Protein 8XIF (pdb70)

Solvent-accessible surface area: 11400 Å² total; per-residue (Å²): 142,118,96,43,146,34,29,72,47,0,3,0,9,39,50,109,74,18,68,65,68,19,23,154,104,62,46,100,184,25,2,64,30,10,88,18,89,84,0,77,150,48,29,136,98,52,85,135,14,15,1,7,1,1,13,123,81,40,172,80,32,24,16,0,11,0,0,0,17,0,70,13,128,43,94,44,103,98,130,78,20,101,91,9,5,115,66,0,7,77,42,0,0,68,18,0,0,165,18,0,119,73,82,10,68,9,85,68,116,53,0,30,139,9,0,85,79,40,42,0,31,4,73,10,67,42,211,116,84,16,10,1,18,0,2,0,9,27,0,1,0,24,1,78,0,1,33,49,0,82,171,53,0,45,86,24,10,165,94,11,166,7,33,0,0,120,15,12,43,12,63,18,2,115,145,83,6,38,9,30,3,10,24,1,33,80,41,127,143,46,128,43,42,8,55,63,49,117,114,19,113,80,5,47,25,9,1,0,3,37,3,97,54,96,162,106,19,35,56,6,31,82,118

Secondary structure (DSSP, 8-state):
-TT---B--EEEESSSS--HHHHHHT-TTTEEEE-HHHHHHHHHH-TT---EEE-S-TTT--EEEEEEEEEE-S---HHHHHHHHHHHHHHHHHHHHHHHHHHS---HHHHHHHHHH-EEE-EES-TTSEEEEEEEEEEEEEHHHHHHHHHHHHHHHHH---TTGGGB-GGG-STT--EEPTT--SBTTB---EE--TT--SGGGG-TT-B---TT-EE----

Sequence (223 aa):
DAAIRGNDVIFVLKTIGVPSACRQNEDPRFVEAFKCDELERYIENNPECTLFESLRDEEAYSIVRIFMDVDLDACCLDEIDYLTAIQDFIIEVSNCVARFAFTECGAIHENVIKSMRSNFSLTKSTNRDKTSFHIIFLLDTYTTMDTLIAMKRTLLELSRSSENPLTRSIDTAVYRRKTTLRVVGTRKNPNCDTIHVMQPPHDNIEDYLFTYVDMNNNSYYFSLQ

B-factor: mean 23.46, std 8.24, range [13.62, 74.84]

Foldseek 3Di:
DVVDDFDQKWKKFFAPDDDPVCLVVVPVVTIDIDGQVVVVVVCVVCVQTWIWTWDSCQVVPFKWFDKWKFWFQAADDPVLVVVLVVVLLVLVLQLVLVCCVPFWVFDSVLSNCQQNPAKWWWAKPPNGGGTIMITSQQEMEGLVQLVVCLVSQCVQLVPDPRSRSVRTDSVQSDHRGIDIQASHDRHSVDDMGIHTDPPDDGSLSVHTRGTDHDPSHDYTYGD

Nearest PDB structures (foldseek):
  8xif-assembly1_A  TM=1.005E+00  e=2.579E-48  Orthopoxvirus vaccinia
  8xj6-assembly1_D  TM=9.836E-01  e=4.609E-42  Monkeypox virus
  8hwa-assembly1_K  TM=9.805E-01  e=4.241E-41  Monkeypox virus
  8hwb-assembly1_E  TM=9.756E-01  e=3.995E-41  Monkeypox virus
  8xj6-assembly1_F  TM=9.823E-01  e=1.408E-40  Monkeypox virus

Organism: Vaccinia virus (strain Western Reserve) (NCBI:txid10254)

GO terms:
  GO:0039693 viral DNA genome replication (P, IDA)
  GO:0003899 DNA-directed RNA polymerase activity (F, IDA)
  GO:0017111 ribonucleoside triphosphate phosphatase activity (F, IDA)
  GO:0006269 DNA replication, synthesis of primer (P, IDA)
  GO:0030430 host cell cytoplasm (C, EXP)

Structure (mmCIF, N/CA/C/O backbone):
data_8XIF
#
_entry.id   8XIF
#
_cell.length_a   52.470
_cell.length_b   56.620
_cell.length_c   74.160
_cell.angle_alpha   90.00
_cell.angle_beta   90.00
_cell.angle_gamma   90.00
#
_symmetry.space_group_name_H-M   'P 21 21 21'
#
loop_
_entity.id
_entity.type
_entity.pdbx_description
1 polymer 'Uncoating factor OPG117'
2 non-polymer PYROPHOSPHATE
3 non-polymer 'MAGNESIUM ION'
4 water water
#
loop_
_atom_site.group_PDB
_atom_site.id
_atom_site.type_symbol
_atom_site.label_atom_id
_atom_site.label_alt_id
_atom_site.label_comp_id
_atom_site.label_asym_id
_atom_site.label_entity_id
_atom_site.label_seq_id
_atom_site.pdbx_PDB_ins_code
_atom_site.Cartn_x
_atom_site.Cartn_y
_atom_site.Cartn_z
_atom_site.occupancy
_atom_site.B_iso_or_equiv
_atom_site.auth_seq_id
_atom_site.auth_comp_id
_atom_site.auth_asym_id
_atom_site.auth_atom_id
_atom_site.pdbx_PDB_model_num
ATOM 1 N N . ASP A 1 2 ? 33.586 11.818 5.788 1.00 39.30 2 ASP A N 1
ATOM 2 C CA . ASP A 1 2 ? 33.726 12.961 4.882 1.00 30.31 2 ASP A CA 1
ATOM 3 C C . ASP A 1 2 ? 33.978 14.280 5.606 1.00 28.73 2 ASP A C 1
ATOM 4 O O . ASP A 1 2 ? 33.294 14.589 6.585 1.00 27.57 2 ASP A O 1
ATOM 9 N N . ALA A 1 3 ? 34.953 15.055 5.113 1.00 27.82 3 ALA A N 1
ATOM 10 C CA . ALA A 1 3 ? 35.306 16.332 5.725 1.00 29.01 3 ALA A CA 1
ATOM 11 C C . ALA A 1 3 ? 34.120 17.280 5.823 1.00 28.47 3 ALA A C 1
ATOM 12 O O . ALA A 1 3 ? 34.088 18.138 6.710 1.00 31.36 3 ALA A O 1
ATOM 14 N N . ALA A 1 4 ? 33.142 17.162 4.928 1.00 27.64 4 ALA A N 1
ATOM 15 C CA . ALA A 1 4 ? 32.057 18.130 4.946 1.00 27.04 4 ALA A CA 1
ATOM 16 C C . ALA A 1 4 ? 30.967 17.761 5.930 1.00 29.99 4 ALA A C 1
ATOM 17 O O . ALA A 1 4 ? 29.964 18.477 6.013 1.00 28.80 4 ALA A O 1
ATOM 19 N N . ILE A 1 5 ? 31.139 16.675 6.676 1.00 27.03 5 ILE A N 1
ATOM 20 C CA . ILE A 1 5 ? 30.118 16.171 7.582 1.00 28.96 5 ILE A CA 1
ATOM 21 C C . ILE A 1 5 ? 30.721 16.170 8.981 1.00 31.34 5 ILE A C 1
ATOM 22 O O . ILE A 1 5 ? 31.698 15.456 9.239 1.00 35.19 5 ILE A O 1
ATOM 27 N N . ARG A 1 6 ? 30.175 16.990 9.872 1.00 27.32 6 ARG A N 1
ATOM 28 C CA . ARG A 1 6 ? 30.535 16.913 11.280 1.00 23.98 6 ARG A CA 1
ATOM 29 C C . ARG A 1 6 ? 29.441 16.178 12.047 1.00 20.29 6 ARG A C 1
ATOM 30 O O . ARG A 1 6 ? 28.320 15.998 11.571 1.00 19.77 6 ARG A O 1
ATOM 38 N N . GLY A 1 7 ? 29.794 15.746 13.257 1.00 21.73 7 GLY A N 1
ATOM 39 C CA . GLY A 1 7 ? 28.886 15.015 14.110 1.00 20.52 7 GLY A CA 1
ATOM 40 C C . GLY A 1 7 ? 28.181 15.920 15.109 1.00 20.70 7 GLY A C 1
ATOM 41 O O . GLY A 1 7 ? 28.310 17.145 15.088 1.00 22.31 7 GLY A O 1
ATOM 42 N N . ASN A 1 8 ? 27.419 15.287 15.995 1.00 18.28 8 ASN A N 1
ATOM 43 C CA . ASN A 1 8 ? 26.751 16.006 17.078 1.00 17.70 8 ASN A CA 1
ATOM 44 C C . ASN A 1 8 ? 26.622 15.093 18.282 1.00 18.09 8 ASN A C 1
ATOM 45 O O . ASN A 1 8 ? 26.026 14.021 18.187 1.00 19.05 8 ASN A O 1
ATOM 50 N N . ASP A 1 9 ? 27.135 15.532 19.437 1.00 18.70 9 ASP A N 1
ATOM 51 C CA . ASP A 1 9 ? 26.959 14.747 20.654 1.00 20.67 9 ASP A CA 1
ATOM 52 C C . ASP A 1 9 ? 26.210 15.511 21.734 1.00 20.44 9 ASP A C 1
ATOM 53 O O . ASP A 1 9 ? 26.235 15.091 22.899 1.00 20.94 9 ASP A O 1
ATOM 58 N N . VAL A 1 10 ? 25.571 16.621 21.391 1.00 17.63 10 VAL A N 1
ATOM 59 C CA . VAL A 1 10 ? 24.818 17.421 22.350 1.00 19.14 10 VAL A CA 1
ATOM 60 C C . VAL A 1 10 ? 23.345 17.258 22.012 1.00 17.55 10 VAL A C 1
ATOM 61 O O . VAL A 1 10 ? 22.917 17.564 20.891 1.00 18.59 10 VAL A O 1
ATOM 65 N N . ILE A 1 11 ? 22.568 16.787 22.978 1.00 17.52 11 ILE A N 1
ATOM 66 C CA . ILE A 1 11 ? 21.160 16.440 22.774 1.00 16.42 11 ILE A CA 1
ATOM 67 C C . ILE A 1 11 ? 20.318 17.565 23.349 1.00 15.93 11 ILE A C 1
ATOM 68 O O . ILE A 1 11 ? 20.434 17.894 24.539 1.00 17.01 11 ILE A O 1
ATOM 73 N N . PHE A 1 12 ? 19.501 18.172 22.507 1.00 16.34 12 PHE A N 1
ATOM 74 C CA . PHE A 1 12 ? 18.630 19.265 22.899 1.00 17.03 12 PHE A CA 1
ATOM 75 C C . PHE A 1 12 ? 17.258 18.656 23.168 1.00 16.98 12 PHE A C 1
ATOM 76 O O . PHE A 1 12 ? 16.696 17.967 22.304 1.00 16.16 12 PHE A O 1
ATOM 84 N N . VAL A 1 13 ? 16.725 18.887 24.360 1.00 16.05 13 VAL A N 1
ATOM 85 C CA . VAL A 1 13 ? 15.418 18.349 24.741 1.00 15.97 13 VAL A CA 1
ATOM 86 C C . VAL A 1 13 ? 14.499 19.455 25.223 1.00 15.94 13 VAL A C 1
ATOM 87 O O . VAL A 1 13 ? 14.927 20.409 25.894 1.00 16.82 13 VAL A O 1
ATOM 91 N N . LEU A 1 14 ? 13.227 19.293 24.895 1.00 15.92 14 LEU A N 1
ATOM 92 C CA . LEU A 1 14 ? 12.158 20.111 25.426 1.00 16.55 14 LEU A CA 1
ATOM 93 C C . LEU A 1 14 ? 11.529 19.379 26.608 1.00 15.85 14 LEU A C 1
ATOM 94 O O . LEU A 1 14 ? 11.463 18.146 26.623 1.00 16.24 14 LEU A O 1
ATOM 99 N N . LYS A 1 15 ? 11.071 20.144 27.611 1.00 16.18 15 LYS A N 1
ATOM 100 C CA . LYS A 1 15 ? 10.633 19.565 28.882 1.00 16.38 15 LYS A CA 1
ATOM 101 C C . LYS A 1 15 ? 9.118 19.462 29.017 1.00 16.65 15 LYS A C 1
ATOM 102 O O . LYS A 1 15 ? 8.625 19.045 30.074 1.00 18.56 15 LYS A O 1
ATOM 108 N N . THR A 1 16 ? 8.373 19.820 27.982 1.00 17.64 16 THR A N 1
ATOM 109 C CA . THR A 1 16 ? 6.924 19.702 27.992 1.00 18.62 16 THR A CA 1
ATOM 110 C C . THR A 1 16 ? 6.472 19.759 26.543 1.00 18.51 16 THR A C 1
ATOM 111 O O . THR A 1 16 ? 7.256 20.047 25.647 1.00 17.76 16 THR A O 1
ATOM 115 N N . ILE A 1 17 ? 5.181 19.490 26.330 1.00 20.93 17 ILE A N 1
ATOM 116 C CA . ILE A 1 17 ? 4.591 19.645 25.005 1.00 21.95 17 ILE A CA 1
ATOM 117 C C . ILE A 1 17 ? 4.290 21.120 24.774 1.00 21.96 17 ILE A C 1
ATOM 118 O O . ILE A 1 17 ? 4.018 21.880 25.706 1.00 25.73 17 ILE A O 1
ATOM 123 N N . GLY A 1 18 ? 4.381 21.540 23.520 1.00 22.64 18 GLY A N 1
ATOM 124 C CA . GLY A 1 18 ? 3.964 22.885 23.181 1.00 23.05 18 GLY A CA 1
ATOM 125 C C . GLY A 1 18 ? 4.902 23.959 23.695 1.00 20.97 18 GLY A C 1
ATOM 126 O O . GLY A 1 18 ? 4.459 24.945 24.275 1.00 23.47 18 GLY A O 1
ATOM 127 N N . VAL A 1 19 ? 6.202 23.785 23.471 1.00 21.87 19 VAL A N 1
ATOM 128 C CA . VAL A 1 19 ? 7.175 24.795 23.884 1.00 21.73 19 VAL A CA 1
ATOM 129 C C . VAL A 1 19 ? 7.132 25.938 22.876 1.00 20.84 19 VAL A C 1
ATOM 130 O O . VAL A 1 19 ? 7.357 25.702 21.680 1.00 23.03 19 VAL A O 1
ATOM 134 N N . PRO A 1 20 ? 6.899 27.170 23.316 1.00 22.75 20 PRO A N 1
ATOM 135 C CA . PRO A 1 20 ? 6.868 28.294 22.372 1.00 25.45 20 PRO A CA 1
ATOM 136 C C . PRO A 1 20 ? 8.200 28.452 21.655 1.00 27.39 20 PRO A C 1
ATOM 137 O O . PRO A 1 20 ? 9.272 28.259 22.235 1.00 26.12 20 PRO A O 1
ATOM 141 N N . SER A 1 21 ? 8.113 28.832 20.379 1.00 24.45 21 SER A N 1
ATOM 142 C CA . SER A 1 21 ? 9.300 29.008 19.548 1.00 26.33 21 SER A CA 1
ATOM 143 C C . SER A 1 21 ? 10.309 29.961 20.180 1.00 27.51 21 SER A C 1
ATOM 144 O O . SER A 1 21 ? 11.522 29.721 20.102 1.00 26.78 21 SER A O 1
ATOM 147 N N . ALA A 1 22 ? 9.838 31.061 20.773 1.00 27.43 22 ALA A N 1
ATOM 148 C CA . ALA A 1 22 ? 10.756 32.013 21.401 1.00 25.20 22 ALA A CA 1
ATOM 149 C C . ALA A 1 22 ? 11.529 31.375 22.551 1.00 31.96 22 ALA A C 1
ATOM 150 O O . ALA A 1 22 ? 12.686 31.739 22.796 1.00 28.18 22 ALA A O 1
ATOM 152 N N . CYS A 1 23 ? 10.915 30.424 23.259 1.00 27.63 23 CYS A N 1
ATOM 153 C CA . CYS A 1 23 ? 11.588 29.769 24.379 1.00 26.33 23 CYS A CA 1
ATOM 154 C C . CYS A 1 23 ? 12.635 28.781 23.902 1.00 29.35 23 CYS A C 1
ATOM 155 O O . CYS A 1 23 ? 13.663 28.599 24.572 1.00 24.43 23 CYS A O 1
ATOM 158 N N . ARG A 1 24 ? 12.396 28.121 22.768 1.00 25.35 24 ARG A N 1
ATOM 159 C CA . ARG A 1 24 ? 13.449 27.333 22.147 1.00 23.85 24 ARG A CA 1
ATOM 160 C C . ARG A 1 24 ? 14.619 28.216 21.773 1.00 26.87 24 ARG A C 1
ATOM 161 O O . ARG A 1 24 ? 15.780 27.844 21.979 1.00 30.71 24 ARG A O 1
ATOM 169 N N . GLN A 1 25 ? 14.334 29.385 21.200 1.00 23.85 25 GLN A N 1
ATOM 170 C CA . GLN A 1 25 ? 15.398 30.234 20.681 1.00 31.60 25 GLN A CA 1
ATOM 171 C C . GLN A 1 25 ? 16.205 30.842 21.813 1.00 28.32 25 GLN A C 1
ATOM 172 O O . GLN A 1 25 ? 17.437 30.921 21.728 1.00 33.04 25 GLN A O 1
ATOM 178 N N . ASN A 1 26 ? 15.542 31.275 22.880 1.00 26.93 26 ASN A N 1
ATOM 179 C CA . ASN A 1 26 ? 16.271 31.871 23.990 1.00 26.88 26 ASN A CA 1
ATOM 180 C C . ASN A 1 26 ? 16.734 30.847 25.014 1.00 24.22 26 ASN A C 1
ATOM 181 O O . ASN A 1 26 ? 17.367 31.232 26.000 1.00 25.53 26 ASN A O 1
ATOM 186 N N . GLU A 1 27 ? 16.403 29.575 24.808 1.00 22.16 27 GLU A N 1
ATOM 187 C CA . GLU A 1 27 ? 16.820 28.461 25.660 1.00 22.72 27 GLU A CA 1
ATOM 188 C C . GLU A 1 27 ? 16.428 28.658 27.120 1.00 24.61 27 GLU A C 1
ATOM 189 O O . GLU A 1 27 ? 17.218 28.449 28.047 1.00 22.77 27 GLU A O 1
ATOM 195 N N . ASP A 1 28 ? 15.171 29.045 27.321 1.00 22.04 28 ASP A N 1
ATOM 196 C CA . ASP A 1 28 ? 14.609 29.163 28.652 1.00 24.03 28 ASP A CA 1
ATOM 197 C C . ASP A 1 28 ? 14.716 27.821 29.374 1.00 22.19 28 ASP A C 1
ATOM 198 O O . ASP A 1 28 ? 14.124 26.841 28.921 1.00 20.18 28 ASP A O 1
ATOM 203 N N . PRO A 1 29 ? 15.429 27.737 30.498 1.00 22.16 29 PRO A N 1
ATOM 204 C CA . PRO A 1 29 ? 15.655 26.427 31.123 1.00 21.61 29 PRO A CA 1
ATOM 205 C C . PRO A 1 29 ? 14.403 25.791 31.709 1.00 20.68 29 PRO A C 1
ATOM 206 O O . PRO A 1 29 ? 14.420 24.580 31.959 1.00 22.61 29 PRO A O 1
ATOM 210 N N . ARG A 1 30 ? 13.316 26.547 31.899 1.00 21.06 30 ARG A N 1
ATOM 211 C CA . ARG A 1 30 ? 12.067 25.916 32.302 1.00 23.32 30 ARG A CA 1
ATOM 212 C C . ARG A 1 30 ? 11.517 25.022 31.202 1.00 21.29 30 ARG A C 1
ATOM 213 O O . ARG A 1 30 ? 10.783 24.069 31.486 1.00 23.15 30 ARG A O 1
ATOM 221 N N . PHE A 1 31 ? 11.899 25.278 29.956 1.00 19.64 31 PHE A N 1
ATOM 222 C CA . PHE A 1 31 ? 11.320 24.588 28.818 1.00 19.99 31 PHE A CA 1
ATOM 223 C C . PHE A 1 31 ? 12.292 23.702 28.059 1.00 18.01 31 PHE A C 1
ATOM 224 O O . PHE A 1 31 ? 11.865 22.729 27.438 1.00 18.49 31 PHE A O 1
ATOM 232 N N . VAL A 1 32 ? 13.591 24.034 28.035 1.00 18.11 32 VAL A N 1
ATOM 233 C CA . VAL A 1 32 ? 14.555 23.339 27.183 1.00 17.44 32 VAL A CA 1
ATOM 234 C C . VAL A 1 32 ? 15.885 23.202 27.920 1.00 17.60 32 VAL A C 1
ATOM 235 O O . VAL A 1 32 ? 16.203 23.966 28.830 1.00 20.75 32 VAL A O 1
ATOM 239 N N . GLU A 1 33 ? 16.680 22.220 27.491 1.00 17.52 33 GLU A N 1
ATOM 240 C CA . GLU A 1 33 ? 18.050 22.095 27.989 1.00 17.86 33 GLU A CA 1
ATOM 241 C C . GLU A 1 33 ? 18.844 21.238 27.020 1.00 17.26 33 GLU A C 1
ATOM 242 O O . GLU A 1 33 ? 18.295 20.334 26.396 1.00 17.20 33 GLU A O 1
ATOM 248 N N . ALA A 1 34 ? 20.140 21.527 26.907 1.00 18.24 34 ALA A N 1
ATOM 249 C CA . ALA A 1 34 ? 21.054 20.741 26.092 1.00 17.60 34 ALA A CA 1
ATOM 250 C C . ALA A 1 34 ? 21.957 19.898 26.987 1.00 18.76 34 ALA A C 1
ATOM 251 O O . ALA A 1 34 ? 22.525 20.404 27.969 1.00 20.14 34 ALA A O 1
ATOM 253 N N . PHE A 1 35 ? 22.100 18.613 26.650 1.00 18.62 35 PHE A N 1
ATOM 254 C CA . PHE A 1 35 ? 22.838 17.660 27.468 1.00 17.85 35 PHE A CA 1
ATOM 255 C C . PHE A 1 35 ? 23.780 16.812 26.623 1.00 19.92 35 PHE A C 1
ATOM 256 O O . PHE A 1 35 ? 23.429 16.408 25.511 1.00 20.20 35 PHE A O 1
ATOM 264 N N . LYS A 1 36 ? 24.936 16.467 27.179 1.00 20.76 36 LYS A N 1
ATOM 265 C CA . LYS A 1 36 ? 25.607 15.263 26.707 1.00 20.75 36 LYS A CA 1
ATOM 266 C C . LYS A 1 36 ? 24.845 14.044 27.211 1.00 20.93 36 LYS A C 1
ATOM 267 O O . LYS A 1 36 ? 24.075 14.122 28.169 1.00 20.65 36 LYS A O 1
ATOM 273 N N . CYS A 1 37 ? 25.078 12.896 26.578 1.00 20.97 37 CYS A N 1
ATOM 274 C CA . CYS A 1 37 ? 24.247 11.728 26.870 1.00 21.98 37 CYS A CA 1
ATOM 275 C C . CYS A 1 37 ? 24.325 11.308 28.336 1.00 23.42 37 CYS A C 1
ATOM 276 O O . CYS A 1 37 ? 23.306 10.935 28.924 1.00 22.70 37 CYS A O 1
ATOM 279 N N . ASP A 1 38 ? 25.514 11.352 28.951 1.00 22.74 38 ASP A N 1
ATOM 280 C CA . ASP A 1 38 ? 25.594 10.969 30.358 1.00 23.94 38 ASP A CA 1
ATOM 281 C C . ASP A 1 38 ? 24.819 11.944 31.244 1.00 23.73 38 ASP A C 1
ATOM 282 O O . ASP A 1 38 ? 24.200 11.533 32.238 1.00 22.48 38 ASP A O 1
ATOM 287 N N . GLU A 1 39 ? 24.796 13.225 30.866 1.00 22.40 39 GLU A N 1
ATOM 288 C CA . GLU A 1 39 ? 24.052 14.219 31.628 1.00 22.38 39 GLU A CA 1
ATOM 289 C C . GLU A 1 39 ? 22.552 14.030 31.442 1.00 19.47 39 GLU A C 1
ATOM 290 O O . GLU A 1 39 ? 21.775 14.275 32.370 1.00 20.73 39 GLU A O 1
ATOM 296 N N . LEU A 1 40 ? 22.127 13.611 30.239 1.00 18.65 40 LEU A N 1
ATOM 297 C CA . LEU A 1 40 ? 20.713 13.343 29.985 1.00 18.80 40 LEU A CA 1
ATOM 298 C C . LEU A 1 40 ? 20.239 12.161 30.821 1.00 18.74 40 LEU A C 1
ATOM 299 O O . LEU A 1 40 ? 19.182 12.221 31.454 1.00 18.98 40 LEU A O 1
ATOM 304 N N . GLU A 1 41 ? 21.039 11.083 30.858 1.00 19.50 41 GLU A N 1
ATOM 305 C CA . GLU A 1 41 ? 20.706 9.927 31.686 1.00 21.49 41 GLU A CA 1
ATOM 306 C C . GLU A 1 41 ? 20.554 10.333 33.148 1.00 19.59 41 GLU A C 1
ATOM 307 O O . GLU A 1 41 ? 19.624 9.902 33.842 1.00 20.43 41 GLU A O 1
ATOM 313 N N . ARG A 1 42 ? 21.481 11.146 33.650 1.00 20.22 42 ARG A N 1
ATOM 314 C CA . ARG A 1 42 ? 21.410 11.577 35.038 1.00 21.66 42 ARG A CA 1
ATOM 315 C C . ARG A 1 42 ? 20.181 12.447 35.296 1.00 19.53 42 ARG A C 1
ATOM 316 O O . ARG A 1 42 ? 19.538 12.337 36.352 1.00 21.90 42 ARG A O 1
ATOM 324 N N . TYR A 1 43 ? 19.839 13.311 34.341 1.00 19.30 43 TYR A N 1
ATOM 325 C CA . TYR A 1 43 ? 18.666 14.153 34.513 1.00 20.10 43 TYR A CA 1
ATOM 326 C C . TYR A 1 43 ? 17.416 13.297 34.618 1.00 19.97 43 TYR A C 1
ATOM 327 O O . TYR A 1 43 ? 16.567 13.519 35.493 1.00 19.38 43 TYR A O 1
ATOM 336 N N . ILE A 1 44 ? 17.302 12.292 33.746 1.00 19.66 44 ILE A N 1
ATOM 337 C CA . ILE A 1 44 ? 16.151 11.394 33.801 1.00 19.38 44 ILE A CA 1
ATOM 338 C C . ILE A 1 44 ? 16.079 10.682 35.150 1.00 21.16 44 ILE A C 1
ATOM 339 O O . ILE A 1 44 ? 15.008 10.599 35.767 1.00 21.63 44 ILE A O 1
ATOM 344 N N . GLU A 1 45 ? 17.215 10.173 35.636 1.00 20.14 45 GLU A N 1
ATOM 345 C CA . GLU A 1 45 ? 17.233 9.479 36.921 1.00 21.07 45 GLU A CA 1
ATOM 346 C C . GLU A 1 45 ? 16.823 10.407 38.058 1.00 23.51 45 GLU A C 1
ATOM 347 O O . GLU A 1 45 ? 16.120 9.986 38.988 1.00 23.39 45 GLU A O 1
ATOM 353 N N . ASN A 1 46 ? 17.217 11.682 37.989 1.00 21.90 46 ASN A N 1
ATOM 354 C CA . ASN A 1 46 ? 16.963 12.630 39.069 1.00 22.78 46 ASN A CA 1
ATOM 355 C C . ASN A 1 46 ? 15.597 13.305 38.985 1.00 21.09 46 ASN A C 1
ATOM 356 O O . ASN A 1 46 ? 15.198 13.994 39.927 1.00 23.85 46 ASN A O 1
ATOM 361 N N . ASN A 1 47 ? 14.884 13.140 37.867 1.00 20.82 47 ASN A N 1
ATOM 362 C CA . ASN A 1 47 ? 13.592 13.784 37.624 1.00 22.64 47 ASN A CA 1
ATOM 363 C C . ASN A 1 47 ? 12.619 12.729 37.115 1.00 22.14 47 ASN A C 1
ATOM 364 O O . ASN A 1 47 ? 12.271 12.701 35.925 1.00 20.73 47 ASN A O 1
ATOM 369 N N . PRO A 1 48 ? 12.158 11.835 37.993 1.00 22.09 48 PRO A N 1
ATOM 370 C CA . PRO A 1 48 ? 11.372 10.680 37.517 1.00 25.98 48 PRO A CA 1
ATOM 371 C C . PRO A 1 48 ? 9.994 11.034 36.967 1.00 27.02 48 PRO A C 1
ATOM 372 O O . PRO A 1 48 ? 9.317 10.145 36.436 1.00 30.57 48 PRO A O 1
ATOM 376 N N . GLU A 1 49 ? 9.543 12.272 37.103 1.00 22.57 49 GLU A N 1
ATOM 377 C CA . GLU A 1 49 ? 8.297 12.718 36.504 1.00 24.00 49 GLU A CA 1
ATOM 378 C C . GLU A 1 49 ? 8.516 13.373 35.142 1.00 20.98 49 GLU A C 1
ATOM 379 O O . GLU A 1 49 ? 7.548 13.812 34.511 1.00 20.69 49 GLU A O 1
ATOM 385 N N . CYS A 1 50 ? 9.756 13.449 34.679 1.00 18.35 50 CYS A N 1
ATOM 386 C CA . CYS A 1 50 ? 10.064 14.213 33.484 1.00 18.62 50 CYS A CA 1
ATOM 387 C C . CYS A 1 50 ? 9.368 13.715 32.224 1.00 18.92 50 CYS A C 1
ATOM 388 O O . CYS A 1 50 ? 9.035 12.534 32.066 1.00 17.97 50 CYS A O 1
ATOM 391 N N . THR A 1 51 ? 9.097 14.675 31.347 1.00 17.51 51 THR A N 1
ATOM 392 C CA . THR A 1 51 ? 8.511 14.436 30.026 1.00 17.34 51 THR A CA 1
ATOM 393 C C . THR A 1 51 ? 9.436 15.134 29.034 1.00 15.37 51 THR A C 1
ATOM 394 O O . THR A 1 51 ? 9.397 16.360 28.930 1.00 16.83 51 THR A O 1
ATOM 398 N N . LEU A 1 52 ? 10.313 14.387 28.359 1.00 15.11 52 LEU A N 1
ATOM 399 C CA . LEU A 1 52 ? 11.380 14.975 27.546 1.00 14.78 52 LEU A CA 1
ATOM 400 C C . LEU A 1 52 ? 11.183 14.658 26.075 1.00 15.36 52 LEU A C 1
ATOM 401 O O . LEU A 1 52 ? 10.832 13.536 25.719 1.00 15.48 52 LEU A O 1
ATOM 406 N N . PHE A 1 53 ? 11.494 15.629 25.219 1.00 15.96 53 PHE A N 1
ATOM 407 C CA . PHE A 1 53 ? 11.270 15.491 23.778 1.00 15.67 53 PHE A CA 1
ATOM 408 C C . PHE A 1 53 ? 12.510 15.975 23.041 1.00 14.54 53 PHE A C 1
ATOM 409 O O . PHE A 1 53 ? 12.835 17.162 23.089 1.00 16.02 53 PHE A O 1
ATOM 417 N N . GLU A 1 54 ? 13.206 15.059 22.366 1.00 13.82 54 GLU A N 1
ATOM 418 C CA . GLU A 1 54 ? 14.410 15.402 21.619 1.00 15.18 54 GLU A CA 1
ATOM 419 C C . GLU A 1 54 ? 14.041 16.181 20.367 1.00 15.20 54 GLU A C 1
ATOM 420 O O . GLU A 1 54 ? 13.055 15.871 19.698 1.00 15.73 54 GLU A O 1
ATOM 426 N N . SER A 1 55 ? 14.842 17.195 20.055 1.00 14.62 55 SER A N 1
ATOM 427 C CA . SER A 1 55 ? 14.565 18.024 18.889 1.00 15.01 55 SER A CA 1
ATOM 428 C C . SER A 1 55 ? 15.886 18.606 18.404 1.00 15.63 55 SER A C 1
ATOM 429 O O . SER A 1 55 ? 16.832 18.747 19.178 1.00 15.55 55 SER A O 1
ATOM 432 N N . LEU A 1 56 ? 15.943 18.969 17.123 1.00 16.69 56 LEU A N 1
ATOM 433 C CA . LEU A 1 56 ? 17.149 19.625 16.617 1.00 16.18 56 LEU A CA 1
ATOM 434 C C . LEU A 1 56 ? 17.278 21.015 17.230 1.00 17.51 56 LEU A C 1
ATOM 435 O O . LEU A 1 56 ? 16.329 21.803 17.219 1.00 19.37 56 LEU A O 1
ATOM 440 N N . ARG A 1 57 ? 18.473 21.330 17.736 1.00 17.80 57 ARG A N 1
ATOM 441 C CA . ARG A 1 57 ? 18.676 22.609 18.413 1.00 19.55 57 ARG A CA 1
ATOM 442 C C . ARG A 1 57 ? 18.642 23.778 17.445 1.00 22.28 57 ARG A C 1
ATOM 443 O O . ARG A 1 57 ? 18.128 24.852 17.779 1.00 22.85 57 ARG A O 1
ATOM 451 N N . ASP A 1 58 ? 19.206 23.602 16.246 1.00 20.12 58 ASP A N 1
ATOM 452 C CA . ASP A 1 58 ? 19.245 24.695 15.274 1.00 23.05 58 ASP A CA 1
ATOM 453 C C . ASP A 1 58 ? 19.275 24.040 13.888 1.00 20.46 58 ASP A C 1
ATOM 454 O O . ASP A 1 58 ? 20.318 23.925 13.242 1.00 21.58 58 ASP A O 1
ATOM 459 N N . GLU A 1 59 ? 18.095 23.635 13.409 1.00 20.61 59 GLU A N 1
ATOM 460 C CA . GLU A 1 59 ? 18.065 22.876 12.165 1.00 20.75 59 GLU A CA 1
ATOM 461 C C . GLU A 1 59 ? 18.447 23.711 10.950 1.00 24.77 59 GLU A C 1
ATOM 462 O O . GLU A 1 59 ? 18.900 23.136 9.959 1.00 24.22 59 GLU A O 1
ATOM 468 N N . GLU A 1 60 ? 18.311 25.040 11.006 1.00 22.62 60 GLU A N 1
ATOM 469 C CA . GLU A 1 60 ? 18.797 25.853 9.892 1.00 24.97 60 GLU A CA 1
ATOM 470 C C . GLU A 1 60 ? 20.313 25.747 9.741 1.00 28.66 60 GLU A C 1
ATOM 471 O O . GLU A 1 6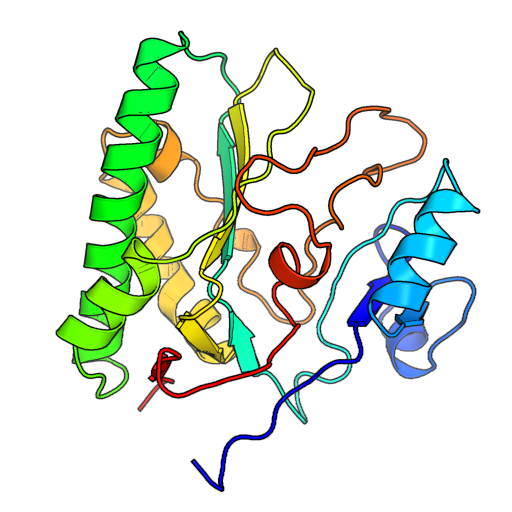0 ? 20.821 25.768 8.613 1.00 29.13 60 GLU A O 1
ATOM 477 N N . ALA A 1 61 ? 21.038 25.591 10.855 1.00 26.63 61 ALA A N 1
ATOM 478 C CA . ALA A 1 61 ? 22.497 25.502 10.880 1.00 26.48 61 ALA A CA 1
ATOM 479 C C . ALA A 1 61 ? 23.001 24.078 10.669 1.00 25.76 61 ALA A C 1
ATOM 480 O O . ALA A 1 61 ? 24.004 23.864 9.983 1.00 27.54 61 ALA A O 1
ATOM 482 N N . TYR A 1 62 ? 22.315 23.098 11.228 1.00 22.24 62 TYR A N 1
ATOM 483 C CA . TYR A 1 62 ? 22.751 21.712 11.177 1.00 20.94 62 TYR A CA 1
ATOM 484 C C . TYR A 1 62 ? 21.523 20.832 11.342 1.00 19.82 62 TYR A C 1
ATOM 485 O O . TYR A 1 62 ? 20.765 20.980 12.310 1.00 18.70 62 TYR A O 1
ATOM 494 N N . SER A 1 63 ? 21.312 19.922 10.395 1.00 19.80 63 SER A N 1
ATOM 495 C CA . SER A 1 63 ? 20.105 19.107 10.434 1.00 17.57 63 SER A CA 1
ATOM 496 C C . SER A 1 63 ? 20.375 17.655 10.072 1.00 16.89 63 SER A C 1
ATOM 497 O O . SER A 1 63 ? 19.458 16.962 9.596 1.00 16.91 63 SER A O 1
ATOM 500 N N . ILE A 1 64 ? 21.590 17.157 10.333 1.00 16.95 64 ILE A N 1
ATOM 501 C CA . ILE A 1 64 ? 21.863 15.738 10.134 1.00 16.28 64 ILE A CA 1
ATOM 502 C C . ILE A 1 64 ? 21.170 14.932 11.221 1.00 15.62 64 ILE A C 1
ATOM 503 O O . ILE A 1 64 ? 21.243 15.274 12.414 1.00 16.59 64 ILE A O 1
ATOM 508 N N . VAL A 1 65 ? 20.468 13.873 10.814 1.00 15.54 65 VAL A N 1
ATOM 509 C CA . VAL A 1 65 ? 19.698 13.030 11.712 1.00 15.53 65 VAL A CA 1
ATOM 510 C C . VAL A 1 65 ? 19.860 11.589 11.269 1.00 16.68 65 VAL A C 1
ATOM 511 O O . VAL A 1 65 ? 20.188 11.301 10.113 1.00 16.31 65 VAL A O 1
ATOM 515 N N . ARG A 1 66 ? 19.610 10.678 12.187 1.00 16.03 66 ARG A N 1
ATOM 516 C CA . ARG A 1 66 ? 19.388 9.285 11.840 1.00 17.08 66 ARG A CA 1
ATOM 517 C C . ARG A 1 66 ? 17.972 9.125 11.332 1.00 16.59 66 ARG A C 1
ATOM 518 O O . ARG A 1 66 ? 17.052 9.803 11.799 1.00 16.76 66 ARG A O 1
ATOM 526 N N . ILE A 1 67 ? 17.785 8.247 10.348 1.00 15.43 67 ILE A N 1
ATOM 527 C CA . ILE A 1 67 ? 16.426 7.872 9.963 1.00 15.57 67 ILE A CA 1
ATOM 528 C C . ILE A 1 67 ? 15.705 7.273 11.163 1.00 16.13 67 ILE A C 1
ATOM 529 O O . ILE A 1 67 ? 16.253 6.413 11.864 1.00 15.66 67 ILE A O 1
ATOM 534 N N . PHE A 1 68 ? 14.473 7.733 11.411 1.00 16.43 68 PHE A N 1
ATOM 535 C CA . PHE A 1 68 ? 13.699 7.242 12.539 1.00 16.21 68 PHE A CA 1
ATOM 536 C C . PHE A 1 68 ? 12.259 7.158 12.099 1.00 16.37 68 PHE A C 1
ATOM 537 O O . PHE A 1 68 ? 11.842 7.877 11.184 1.00 16.45 68 PHE A O 1
ATOM 545 N N . MET A 1 69 ? 11.491 6.279 12.766 1.00 16.07 69 MET A N 1
ATOM 546 C CA . MET A 1 69 ? 10.054 6.191 12.544 1.00 15.76 69 MET A CA 1
ATOM 547 C C . MET A 1 69 ? 9.354 6.069 13.893 1.00 14.96 69 MET A C 1
ATOM 548 O O . MET A 1 69 ? 9.874 5.459 14.841 1.00 16.01 69 MET A O 1
ATOM 553 N N . ASP A 1 70 ? 8.178 6.669 13.946 1.00 15.22 70 ASP A N 1
ATOM 554 C CA . ASP A 1 70 ? 7.261 6.605 15.080 1.00 15.26 70 ASP A CA 1
ATOM 555 C C . ASP A 1 70 ? 6.117 5.725 14.613 1.00 15.34 70 ASP A C 1
ATOM 556 O O . ASP A 1 70 ? 5.355 6.132 13.736 1.00 16.31 70 ASP A O 1
ATOM 561 N N . VAL A 1 71 ? 5.983 4.530 15.190 1.00 14.60 71 VAL A N 1
ATOM 562 C CA . VAL A 1 71 ? 4.986 3.547 14.740 1.00 14.86 71 VAL A CA 1
ATOM 563 C C . VAL A 1 71 ? 3.883 3.467 15.790 1.00 16.17 71 VAL A C 1
ATOM 564 O O . VAL A 1 71 ? 4.145 3.139 16.963 1.00 16.18 71 VAL A O 1
ATOM 568 N N . ASP A 1 72 ? 2.649 3.753 15.363 1.00 15.85 72 ASP A N 1
ATOM 569 C CA . ASP A 1 72 ? 1.499 3.981 16.239 1.00 16.68 72 ASP A CA 1
ATOM 570 C C . ASP A 1 72 ? 0.381 3.018 15.872 1.00 17.06 72 ASP A C 1
ATOM 571 O O . ASP A 1 72 ? -0.610 3.421 15.258 1.00 19.96 72 ASP A O 1
ATOM 576 N N . LEU A 1 73 ? 0.525 1.745 16.206 1.00 17.07 73 LEU A N 1
ATOM 577 C CA . LEU A 1 73 ? -0.551 0.789 15.927 1.00 18.27 73 LEU A CA 1
ATOM 578 C C . LEU A 1 73 ? -1.475 0.702 17.136 1.00 18.77 73 LEU A C 1
ATOM 579 O O . LEU A 1 73 ? -1.067 0.263 18.223 1.00 19.65 73 LEU A O 1
ATOM 584 N N . ASP A 1 74 ? -2.715 1.143 16.970 1.00 20.24 74 ASP A N 1
ATOM 585 C CA . ASP A 1 74 ? -3.678 1.149 18.064 1.00 21.34 74 ASP A CA 1
ATOM 586 C C . ASP A 1 74 ? -4.424 -0.184 18.138 1.00 21.89 74 ASP A C 1
ATOM 587 O O . ASP A 1 74 ? -5.640 -0.274 17.979 1.00 23.65 74 ASP A O 1
ATOM 592 N N . ALA A 1 75 ? -3.645 -1.237 18.378 1.00 19.83 75 ALA A N 1
ATOM 593 C CA . ALA A 1 75 ? -4.184 -2.586 18.476 1.00 21.32 75 ALA A CA 1
ATOM 594 C C . ALA A 1 75 ? -3.112 -3.465 19.099 1.00 21.58 75 ALA A C 1
ATOM 595 O O . ALA A 1 75 ? -1.919 -3.157 19.014 1.00 22.01 75 ALA A O 1
ATOM 597 N N . CYS A 1 76 ? -3.562 -4.552 19.716 1.00 22.21 76 CYS A N 1
ATOM 598 C CA A CYS A 1 76 ? -2.688 -5.572 20.278 0.59 26.40 76 CYS A CA 1
ATOM 599 C CA B CYS A 1 76 ? -2.670 -5.563 20.261 0.41 26.44 76 CYS A CA 1
ATOM 600 C C . CYS A 1 76 ? -2.315 -6.553 19.166 1.00 26.61 76 CYS A C 1
ATOM 601 O O . CYS A 1 76 ? -3.119 -6.828 18.277 1.00 31.02 76 CYS A O 1
ATOM 606 N N . LEU A 1 77 ? -1.092 -7.079 19.218 1.00 24.72 77 LEU A N 1
ATOM 607 C CA . LEU A 1 77 ? -0.688 -8.160 18.327 1.00 25.69 77 LEU A CA 1
ATOM 608 C C . LEU A 1 77 ? -0.236 -9.354 19.153 1.00 25.67 77 LEU A C 1
ATOM 609 O O . LEU A 1 77 ? 0.432 -9.187 20.182 1.00 30.39 77 LEU A O 1
ATOM 614 N N . ASP A 1 78 ? -0.604 -10.552 18.706 1.00 25.67 78 ASP A N 1
ATOM 615 C CA . ASP A 1 78 ? -0.029 -11.769 19.265 1.00 25.83 78 ASP A CA 1
ATOM 616 C C . ASP A 1 78 ? 1.489 -11.709 19.108 1.00 25.45 78 ASP A C 1
ATOM 617 O O . ASP A 1 78 ? 2.013 -11.096 18.177 1.00 22.66 78 ASP A O 1
ATOM 622 N N . GLU A 1 79 ? 2.210 -12.327 20.044 1.00 28.45 79 GLU A N 1
ATOM 623 C CA . GLU A 1 79 ? 3.659 -12.150 20.070 1.00 27.81 79 GLU A CA 1
ATOM 624 C C . GLU A 1 79 ? 4.311 -12.627 18.769 1.00 23.13 79 GLU A C 1
ATOM 625 O O . GLU A 1 79 ? 5.213 -11.964 18.236 1.00 24.91 79 GLU A O 1
ATOM 631 N N . ILE A 1 80 ? 3.868 -13.763 18.240 1.00 26.08 80 ILE A N 1
ATOM 632 C CA . ILE A 1 80 ? 4.458 -14.257 16.997 1.00 27.68 80 ILE A CA 1
ATOM 633 C C . ILE A 1 80 ? 4.167 -13.297 15.845 1.00 24.69 80 ILE A C 1
ATOM 634 O O . ILE A 1 80 ? 5.024 -13.048 14.982 1.00 25.91 80 ILE A O 1
ATOM 639 N N . ASP A 1 81 ? 2.957 -12.734 15.817 1.00 25.88 81 ASP A N 1
ATOM 640 C CA . ASP A 1 81 ? 2.599 -11.795 14.760 1.00 22.59 81 ASP A CA 1
ATOM 641 C C . ASP A 1 81 ? 3.454 -10.539 14.851 1.00 21.59 81 ASP A C 1
ATOM 642 O O . ASP A 1 81 ? 3.872 -9.985 13.826 1.00 21.44 81 ASP A O 1
ATOM 647 N N . TYR A 1 82 ? 3.737 -10.069 16.072 1.00 20.16 82 TYR A N 1
ATOM 648 C CA . TYR A 1 82 ? 4.584 -8.899 16.225 1.00 19.17 82 TYR A CA 1
ATOM 649 C C . TYR A 1 82 ? 5.991 -9.183 15.717 1.00 19.44 82 TYR A C 1
ATOM 650 O O . TYR A 1 82 ? 6.564 -8.385 14.960 1.00 18.7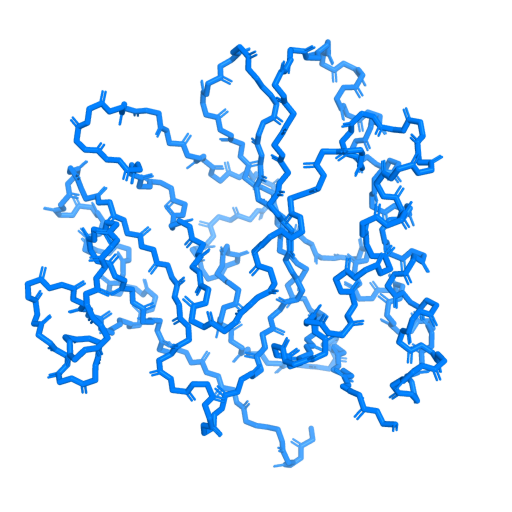3 82 TYR A O 1
ATOM 659 N N . LEU A 1 83 ? 6.547 -10.336 16.090 1.00 22.43 83 LEU A N 1
ATOM 660 C CA . LEU A 1 83 ? 7.928 -10.630 15.707 1.00 23.00 83 LEU A CA 1
ATOM 661 C C . LEU A 1 83 ? 8.058 -10.763 14.191 1.00 23.33 83 LEU A C 1
ATOM 662 O O . LEU A 1 83 ? 9.021 -10.256 13.592 1.00 22.79 83 LEU A O 1
ATOM 667 N N . THR A 1 84 ? 7.089 -11.427 13.554 1.00 21.71 84 THR A N 1
ATOM 668 C CA . THR A 1 84 ? 7.093 -11.556 12.099 1.00 21.33 84 THR A CA 1
ATOM 669 C C . THR A 1 84 ? 6.905 -10.201 11.442 1.00 21.95 84 THR A C 1
ATOM 670 O O . THR A 1 84 ? 7.577 -9.877 10.458 1.00 21.21 84 THR A O 1
ATOM 674 N N . ALA A 1 85 ? 6.032 -9.373 12.002 1.00 19.78 85 ALA A N 1
ATOM 675 C CA . ALA A 1 85 ? 5.772 -8.077 11.400 1.00 19.03 85 ALA A CA 1
ATOM 676 C C . ALA A 1 85 ? 6.977 -7.157 11.507 1.00 17.43 85 ALA A C 1
ATOM 677 O O . ALA A 1 85 ? 7.237 -6.383 10.581 1.00 16.77 85 ALA A O 1
ATOM 679 N N . ILE A 1 86 ? 7.722 -7.223 12.621 1.00 17.03 86 ILE A N 1
ATOM 680 C CA . ILE A 1 86 ? 8.909 -6.378 12.762 1.00 17.66 86 ILE A CA 1
ATOM 681 C C . ILE A 1 86 ? 9.925 -6.743 11.694 1.00 17.92 86 ILE A C 1
ATOM 682 O O . ILE A 1 86 ? 10.507 -5.866 11.045 1.00 17.63 86 ILE A O 1
ATOM 687 N N . GLN A 1 87 ? 10.160 -8.047 11.506 1.00 18.71 87 GLN A N 1
ATOM 688 C CA . GLN A 1 87 ? 11.111 -8.473 10.479 1.00 20.02 87 GLN A CA 1
ATOM 689 C C . GLN A 1 87 ? 10.678 -8.002 9.096 1.00 19.95 87 GLN A C 1
ATOM 690 O O . GLN A 1 87 ? 11.495 -7.492 8.313 1.00 19.40 87 GLN A O 1
ATOM 696 N N . ASP A 1 88 ? 9.395 -8.154 8.773 1.00 17.99 88 ASP A N 1
ATOM 697 C CA . ASP A 1 88 ? 8.893 -7.717 7.474 1.00 18.39 88 ASP A CA 1
ATOM 698 C C . ASP A 1 88 ? 8.963 -6.197 7.327 1.00 18.25 88 ASP A C 1
ATOM 699 O O . ASP A 1 88 ? 9.265 -5.673 6.241 1.00 18.85 88 ASP A O 1
ATOM 704 N N . PHE A 1 89 ? 8.696 -5.479 8.410 1.00 17.65 89 PHE A N 1
ATOM 705 C CA . PHE A 1 89 ? 8.756 -4.021 8.421 1.00 16.83 89 PHE A CA 1
ATOM 706 C C . PHE A 1 89 ? 10.146 -3.540 8.037 1.00 16.55 89 PHE A C 1
ATOM 707 O O . PHE A 1 89 ? 10.284 -2.625 7.218 1.00 17.62 89 PHE A O 1
ATOM 715 N N . ILE A 1 90 ? 11.188 -4.145 8.620 1.00 16.90 90 ILE A N 1
ATOM 716 C CA . ILE A 1 90 ? 12.559 -3.754 8.281 1.00 17.12 90 ILE A CA 1
ATOM 717 C C . ILE A 1 90 ? 12.798 -3.906 6.780 1.00 18.06 90 ILE A C 1
ATOM 718 O O . ILE A 1 90 ? 13.362 -3.015 6.135 1.00 17.26 90 ILE A O 1
ATOM 723 N N . ILE A 1 91 ? 12.380 -5.036 6.201 1.00 17.12 91 ILE A N 1
ATOM 724 C CA . ILE A 1 91 ? 12.549 -5.259 4.760 1.00 17.97 91 ILE A CA 1
ATOM 725 C C . ILE A 1 91 ? 11.793 -4.198 3.961 1.00 17.19 91 ILE A C 1
ATOM 726 O O . ILE A 1 91 ? 12.351 -3.556 3.061 1.00 17.57 91 ILE A O 1
ATOM 731 N N . GLU A 1 92 ? 10.507 -4.006 4.265 1.00 18.22 92 GLU A N 1
ATOM 732 C CA . GLU A 1 92 ? 9.675 -3.095 3.485 1.00 19.25 92 GLU A CA 1
ATOM 733 C C . GLU A 1 92 ? 10.167 -1.658 3.583 1.00 17.25 92 GLU A C 1
ATOM 734 O O . GLU A 1 92 ? 10.259 -0.951 2.573 1.00 18.44 92 GLU A O 1
ATOM 740 N N . VAL A 1 93 ? 10.518 -1.211 4.783 1.00 16.52 93 VAL A N 1
ATOM 741 C CA . VAL A 1 93 ? 10.913 0.178 4.959 1.00 16.39 93 VAL A CA 1
ATOM 742 C C . VAL A 1 93 ? 12.301 0.425 4.381 1.00 16.51 93 VAL A C 1
ATOM 743 O O . VAL A 1 93 ? 12.537 1.454 3.747 1.00 16.75 93 VAL A O 1
ATOM 747 N N . SER A 1 94 ? 13.239 -0.502 4.581 1.00 16.25 94 SER A N 1
ATOM 748 C CA . SER A 1 94 ? 14.558 -0.327 3.966 1.00 15.99 94 SER A CA 1
ATOM 749 C C . SER A 1 94 ? 14.486 -0.339 2.448 1.00 16.18 94 SER A C 1
ATOM 750 O O . SER A 1 94 ? 15.160 0.459 1.802 1.00 16.80 94 SER A O 1
ATOM 753 N N . ASN A 1 95 ? 13.661 -1.212 1.859 1.00 15.77 95 ASN A N 1
ATOM 754 C CA . ASN A 1 95 ? 13.514 -1.186 0.404 1.00 16.64 95 ASN A CA 1
ATOM 755 C C . ASN A 1 95 ? 12.987 0.162 -0.054 1.00 18.02 95 ASN A C 1
ATOM 756 O O . ASN A 1 95 ? 13.444 0.694 -1.074 1.00 19.35 95 ASN A O 1
ATOM 761 N N . CYS A 1 96 ? 12.071 0.764 0.718 1.00 18.19 96 CYS A N 1
ATOM 762 C CA . CYS A 1 96 ? 11.414 1.962 0.229 1.00 19.13 96 CYS A CA 1
ATOM 763 C C . CYS A 1 96 ? 12.362 3.154 0.396 1.00 17.83 96 CYS A C 1
ATOM 764 O O . CYS A 1 96 ? 12.559 3.935 -0.553 1.00 18.79 96 CYS A O 1
ATOM 767 N N . VAL A 1 97 ? 13.053 3.249 1.550 1.00 16.98 97 VAL A N 1
ATOM 768 C CA . VAL A 1 97 ? 14.041 4.309 1.741 1.00 17.12 97 VAL A CA 1
ATOM 769 C C . VAL A 1 97 ? 15.179 4.172 0.737 1.00 17.08 97 VAL A C 1
ATOM 770 O O . VAL A 1 97 ? 15.642 5.171 0.170 1.00 16.95 97 VAL A O 1
ATOM 774 N N . ALA A 1 98 ? 15.678 2.948 0.526 1.00 16.90 98 ALA A N 1
ATOM 775 C CA . ALA A 1 98 ? 16.792 2.777 -0.418 1.00 17.48 98 ALA A CA 1
ATOM 776 C C . ALA A 1 98 ? 16.422 3.206 -1.825 1.00 17.48 98 ALA A C 1
ATOM 777 O O . ALA A 1 98 ? 17.249 3.804 -2.517 1.00 16.85 98 ALA A O 1
ATOM 779 N N . ARG A 1 99 ? 15.211 2.881 -2.282 1.00 16.74 99 ARG A N 1
ATOM 780 C CA . ARG A 1 99 ? 14.767 3.308 -3.597 1.00 18.48 99 ARG A CA 1
ATOM 781 C C . ARG A 1 99 ? 14.728 4.829 -3.691 1.00 18.38 99 ARG A C 1
ATOM 782 O O . ARG A 1 99 ? 15.245 5.416 -4.654 1.00 19.93 99 ARG A O 1
ATOM 790 N N . PHE A 1 100 ? 14.151 5.487 -2.677 1.00 18.22 100 PHE A N 1
ATOM 791 C CA . PHE A 1 100 ? 14.098 6.945 -2.645 1.00 18.95 100 PHE A CA 1
ATOM 792 C C . PHE A 1 100 ? 15.503 7.534 -2.639 1.00 17.63 100 PHE A C 1
ATOM 793 O O . PHE A 1 100 ? 15.793 8.493 -3.356 1.00 19.61 100 PHE A O 1
ATOM 801 N N . ALA A 1 101 ? 16.379 7.002 -1.786 1.00 17.68 101 ALA A N 1
ATOM 802 C CA . ALA A 1 101 ? 17.748 7.515 -1.728 1.00 16.36 101 ALA A CA 1
ATOM 803 C C . ALA A 1 101 ? 18.447 7.371 -3.072 1.00 18.30 101 ALA A C 1
ATOM 804 O O . ALA A 1 101 ? 19.133 8.292 -3.540 1.00 18.03 101 ALA A O 1
ATOM 806 N N . PHE A 1 102 ? 18.265 6.223 -3.716 1.00 17.48 102 PHE A N 1
ATOM 807 C CA . PHE A 1 102 ? 18.895 5.989 -5.003 1.00 18.39 102 PHE A CA 1
ATOM 808 C C . PHE A 1 102 ? 18.408 6.987 -6.047 1.00 19.04 102 PHE A C 1
ATOM 809 O O . PHE A 1 102 ? 19.214 7.535 -6.803 1.00 21.91 102 PHE A O 1
ATOM 817 N N . THR A 1 103 ? 17.096 7.263 -6.095 1.00 20.33 103 THR A N 1
ATOM 818 C C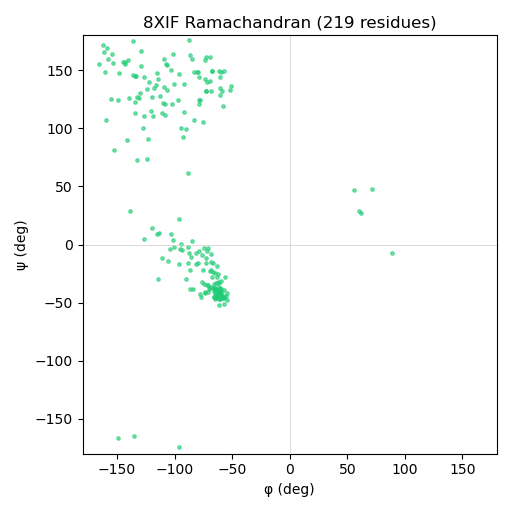A . THR A 1 103 ? 16.609 8.068 -7.217 1.00 20.89 103 THR A CA 1
ATOM 819 C C . THR A 1 103 ? 16.639 9.565 -6.902 1.00 22.32 103 THR A C 1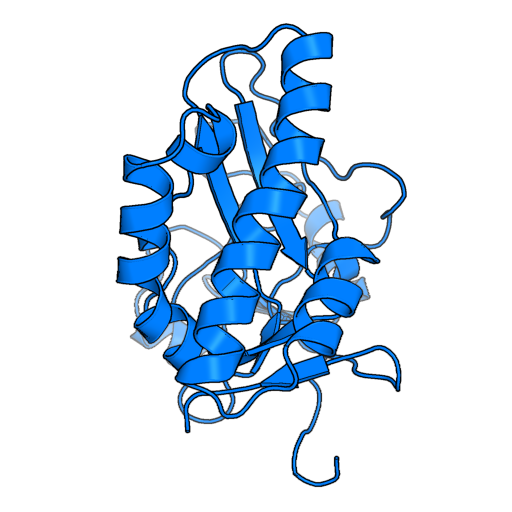
ATOM 820 O O . THR A 1 103 ? 16.835 10.386 -7.808 1.00 25.18 103 THR A O 1
ATOM 824 N N . GLU A 1 104 ? 16.483 9.950 -5.636 1.00 21.44 104 GLU A N 1
ATOM 825 C CA . GLU A 1 104 ? 16.366 11.352 -5.277 1.00 21.28 104 GLU A CA 1
ATOM 826 C C . GLU A 1 104 ? 17.620 11.908 -4.624 1.00 22.10 104 GLU A C 1
ATOM 827 O O . GLU A 1 104 ? 17.733 13.128 -4.493 1.00 24.26 104 GLU A O 1
ATOM 833 N N . CYS A 1 105 ? 18.542 11.055 -4.186 1.00 20.74 105 CYS A N 1
ATOM 834 C CA . CYS A 1 105 ? 19.642 11.525 -3.356 1.00 20.50 105 CYS A CA 1
ATOM 835 C C . CYS A 1 105 ? 20.987 11.115 -3.936 1.00 21.81 105 CYS A C 1
ATOM 836 O O . CYS A 1 105 ? 22.015 11.358 -3.290 1.00 24.84 105 CYS A O 1
ATOM 839 N N . GLY A 1 106 ? 21.014 10.497 -5.123 1.00 22.16 106 GLY A N 1
ATOM 840 C CA . GLY A 1 106 ? 22.266 10.028 -5.690 1.00 23.63 106 GLY A CA 1
ATOM 841 C C . GLY A 1 106 ? 22.955 8.980 -4.846 1.00 21.83 106 GLY A C 1
ATOM 842 O O . GLY A 1 106 ? 24.177 8.832 -4.927 1.00 24.90 106 GLY A O 1
ATOM 843 N N . ALA A 1 107 ? 22.200 8.221 -4.060 1.00 21.05 107 ALA A N 1
ATOM 844 C CA . ALA A 1 107 ? 22.780 7.335 -3.064 1.00 19.66 107 ALA A CA 1
ATOM 845 C C . ALA A 1 107 ? 23.182 5.983 -3.654 1.00 20.25 107 ALA A C 1
ATOM 846 O O . ALA A 1 107 ? 22.705 5.563 -4.711 1.00 20.37 107 ALA A O 1
ATOM 848 N N . ILE A 1 108 ? 24.069 5.303 -2.937 1.00 21.01 108 ILE A N 1
ATOM 849 C CA . ILE A 1 108 ? 24.432 3.918 -3.220 1.00 20.57 108 ILE A CA 1
ATOM 850 C C . ILE A 1 108 ? 23.371 3.033 -2.571 1.00 18.56 108 ILE A C 1
ATOM 851 O O . ILE A 1 108 ? 23.311 2.902 -1.343 1.00 18.30 108 ILE A O 1
ATOM 856 N N . HIS A 1 109 ? 22.510 2.440 -3.402 1.00 19.58 109 HIS A N 1
ATOM 857 C CA . HIS A 1 109 ? 21.345 1.710 -2.918 1.00 19.12 109 HIS A CA 1
ATOM 858 C C . HIS A 1 109 ? 21.743 0.627 -1.924 1.00 18.15 109 HIS A C 1
ATOM 859 O O . HIS A 1 109 ? 21.133 0.497 -0.854 1.00 17.51 109 HIS A O 1
ATOM 866 N N . GLU A 1 110 ? 22.792 -0.124 -2.238 1.00 19.47 110 GLU A N 1
ATOM 867 C CA . GLU A 1 110 ? 23.171 -1.256 -1.409 1.00 20.19 110 GLU A CA 1
ATOM 868 C C . GLU A 1 110 ? 23.673 -0.806 -0.044 1.00 18.47 110 GLU A C 1
ATOM 869 O O . GLU A 1 110 ? 23.535 -1.544 0.941 1.00 19.77 110 GLU A O 1
ATOM 875 N N . ASN A 1 111 ? 24.232 0.401 0.042 1.00 18.91 111 ASN A N 1
ATOM 876 C CA . ASN A 1 111 ? 24.705 0.892 1.325 1.00 19.20 111 ASN A CA 1
ATOM 877 C C . ASN A 1 111 ? 23.547 1.344 2.195 1.00 19.28 111 ASN A C 1
ATOM 878 O O . ASN A 1 111 ? 23.624 1.247 3.426 1.00 18.81 111 ASN A O 1
ATOM 883 N N . VAL A 1 112 ? 22.468 1.858 1.610 1.00 16.82 112 VAL A N 1
ATOM 884 C CA . VAL A 1 112 ? 21.284 2.148 2.412 1.00 16.87 112 VAL A CA 1
ATOM 885 C C . VAL A 1 112 ? 20.691 0.857 2.961 1.00 16.27 112 VAL A C 1
ATOM 886 O O . VAL A 1 112 ? 20.355 0.775 4.158 1.00 16.17 112 VAL A O 1
ATOM 890 N N . ILE A 1 113 ? 20.534 -0.162 2.109 1.00 17.19 113 ILE A N 1
ATOM 891 C CA . ILE A 1 113 ? 19.998 -1.454 2.547 1.00 17.72 113 ILE A CA 1
ATOM 892 C C . ILE A 1 113 ? 20.846 -2.029 3.671 1.00 19.17 113 ILE A C 1
ATOM 893 O O . ILE A 1 113 ? 20.320 -2.434 4.717 1.00 18.33 113 ILE A O 1
ATOM 898 N N . LYS A 1 114 ? 22.170 -2.091 3.467 1.00 17.85 114 LYS A N 1
ATOM 899 C CA . LYS A 1 114 ? 23.040 -2.723 4.452 1.00 19.09 114 LYS A CA 1
ATOM 900 C C . LYS A 1 114 ? 23.056 -1.943 5.755 1.00 18.61 114 LYS A C 1
ATOM 901 O O . LYS A 1 114 ? 22.937 -2.531 6.840 1.00 18.90 114 LYS A O 1
ATOM 907 N N . SER A 1 115 ? 23.183 -0.616 5.686 1.00 17.93 115 SER A N 1
ATOM 908 C CA . SER A 1 115 ? 23.287 0.144 6.928 1.00 17.97 115 SER A CA 1
ATOM 909 C C . SER A 1 115 ? 22.000 0.073 7.731 1.00 17.67 115 SER A C 1
ATOM 910 O O . SER A 1 115 ? 22.047 -0.043 8.960 1.00 19.39 115 SER A O 1
ATOM 913 N N . MET A 1 116 ? 20.854 0.095 7.071 1.00 16.02 116 MET A N 1
ATOM 914 C CA . MET A 1 116 ? 19.591 0.147 7.799 1.00 15.66 116 MET A CA 1
ATOM 915 C C . MET A 1 116 ? 19.315 -1.212 8.421 1.00 17.31 116 MET A C 1
ATOM 916 O O . MET A 1 116 ? 18.950 -1.294 9.598 1.00 17.87 116 MET A O 1
ATOM 921 N N . ARG A 1 117 ? 19.565 -2.302 7.681 1.00 17.26 117 ARG A N 1
ATOM 922 C CA . ARG A 1 117 ? 19.216 -3.631 8.179 1.00 18.42 117 ARG A CA 1
ATOM 923 C C . ARG A 1 117 ? 20.173 -4.129 9.254 1.00 19.69 117 ARG A C 1
ATOM 924 O O . ARG A 1 117 ? 19.809 -5.013 10.033 1.00 21.49 117 ARG A O 1
ATOM 932 N N . SER A 1 118 ? 21.383 -3.593 9.305 1.00 18.24 118 SER A N 1
ATOM 933 C CA . SER A 1 118 ? 22.417 -4.126 10.180 1.00 18.68 118 SER A CA 1
ATOM 934 C C . SER A 1 118 ? 22.406 -3.529 11.570 1.00 20.45 118 SER A C 1
ATOM 935 O O . SER A 1 118 ? 23.025 -4.108 12.468 1.00 22.69 118 SER A O 1
ATOM 938 N N . ASN A 1 119 ? 21.722 -2.404 11.783 1.00 19.48 119 ASN A N 1
ATOM 939 C CA . ASN A 1 119 ? 21.802 -1.745 13.094 1.00 20.60 119 ASN A CA 1
ATOM 940 C C . ASN A 1 119 ? 20.612 -0.823 13.301 1.00 19.24 119 ASN A C 1
ATOM 941 O O . ASN A 1 119 ? 20.531 0.241 12.687 1.00 20.53 119 ASN A O 1
ATOM 946 N N . PHE A 1 120 ? 19.691 -1.225 14.170 1.00 17.47 120 PHE A N 1
ATOM 947 C CA . PHE A 1 120 ? 18.574 -0.349 14.472 1.00 15.55 120 PHE A CA 1
ATOM 948 C C . PHE A 1 120 ? 18.193 -0.619 15.910 1.00 16.51 120 PHE A C 1
ATOM 949 O O . PHE A 1 120 ? 18.348 -1.738 16.402 1.00 18.71 120 PHE A O 1
ATOM 957 N N . SER A 1 121 ? 17.725 0.415 16.576 1.00 16.01 121 SER A N 1
ATOM 958 C CA . SER A 1 121 ? 17.169 0.242 17.914 1.00 15.27 121 SER A CA 1
ATOM 959 C C . SER A 1 121 ? 15.638 0.290 17.870 1.00 15.18 121 SER A C 1
ATOM 960 O O . SER A 1 121 ? 15.034 0.952 17.015 1.00 15.81 121 SER A O 1
ATOM 963 N N . LEU A 1 122 ? 15.010 -0.427 18.805 1.00 16.19 122 LEU A N 1
ATOM 964 C CA . LEU A 1 122 ? 13.560 -0.505 18.911 1.00 16.78 122 LEU A CA 1
ATOM 965 C C . LEU A 1 122 ? 13.185 -0.246 20.350 1.00 16.18 122 LEU A C 1
ATOM 966 O O . LEU A 1 122 ? 13.731 -0.890 21.241 1.00 19.28 122 LEU A O 1
ATOM 971 N N . THR A 1 123 ? 12.312 0.712 20.576 1.00 15.90 123 THR A N 1
ATOM 972 C CA . THR A 1 123 ? 11.698 0.792 21.892 1.00 15.49 123 THR A CA 1
ATOM 973 C C . THR A 1 123 ? 10.462 -0.090 21.928 1.00 16.26 123 THR A C 1
ATOM 974 O O . THR A 1 123 ? 10.060 -0.681 20.920 1.00 17.51 123 THR A O 1
ATOM 978 N N . LYS A 1 124 ? 9.850 -0.181 23.104 1.00 17.36 124 LYS A N 1
ATOM 979 C CA . LYS A 1 124 ? 8.518 -0.759 23.223 1.00 15.91 124 LYS A CA 1
ATOM 980 C C . LYS A 1 124 ? 7.723 0.068 24.218 1.00 16.74 124 LYS A C 1
ATOM 981 O O . LYS A 1 124 ? 8.158 0.249 25.354 1.00 17.38 124 LYS A O 1
ATOM 987 N N . SER A 1 125 ? 6.550 0.549 23.819 1.00 16.71 125 SER A N 1
ATOM 988 C CA . SER A 1 125 ? 5.687 1.221 24.773 1.00 16.43 125 SER A CA 1
ATOM 989 C C . SER A 1 125 ? 5.144 0.202 25.759 1.00 18.40 125 SER A C 1
ATOM 990 O O . SER A 1 125 ? 4.797 -0.925 25.392 1.00 18.99 125 SER A O 1
ATOM 993 N N . THR A 1 126 ? 5.069 0.601 27.025 1.00 17.36 126 THR A N 1
ATOM 994 C CA . THR A 1 126 ? 4.488 -0.272 28.034 1.00 17.82 126 THR A CA 1
ATOM 995 C C . THR A 1 126 ? 2.965 -0.362 27.964 1.00 20.82 126 THR A C 1
ATOM 996 O O . THR A 1 126 ? 2.375 -1.145 28.715 1.00 21.66 126 THR A O 1
ATOM 1000 N N . ASN A 1 127 ? 2.311 0.378 27.066 1.00 19.07 127 ASN A N 1
ATOM 1001 C CA . ASN A 1 127 ? 0.864 0.247 26.906 1.00 21.51 127 ASN A CA 1
ATOM 1002 C C . ASN A 1 127 ? 0.576 -1.048 26.159 1.00 22.27 127 ASN A C 1
ATOM 1003 O O . ASN A 1 127 ? 0.782 -1.130 24.942 1.00 21.80 127 ASN A O 1
ATOM 1008 N N . ARG A 1 128 ? 0.089 -2.056 26.882 1.00 24.36 128 ARG A N 1
ATOM 1009 C CA . ARG A 1 128 ? -0.138 -3.373 26.307 1.00 26.94 128 ARG A CA 1
ATOM 1010 C C . ARG A 1 128 ? -1.388 -3.447 25.442 1.00 26.65 128 ARG A C 1
ATOM 1011 O O . ARG A 1 128 ? -1.577 -4.451 24.744 1.00 27.66 128 ARG A O 1
ATOM 1019 N N . ASP A 1 129 ? -2.217 -2.409 25.456 1.00 24.38 129 ASP A N 1
ATOM 1020 C CA . ASP A 1 129 ? -3.372 -2.334 24.567 1.00 25.25 129 ASP A CA 1
ATOM 1021 C C . ASP A 1 129 ? -3.005 -1.864 23.169 1.00 25.33 129 ASP A C 1
ATOM 1022 O O . ASP A 1 129 ? -3.865 -1.864 22.281 1.00 28.97 129 ASP A O 1
ATOM 1027 N N . LYS A 1 130 ? -1.770 -1.438 22.935 1.00 20.50 130 LYS A N 1
ATOM 1028 C CA . LYS A 1 130 ? -1.386 -1.010 21.604 1.00 21.10 130 LYS A CA 1
ATOM 1029 C C . LYS A 1 130 ? -0.023 -1.581 21.282 1.00 19.97 130 LYS A C 1
ATOM 1030 O O . LYS A 1 130 ? 0.584 -2.281 22.098 1.00 20.21 130 LYS A O 1
ATOM 1036 N N . THR A 1 131 ? 0.417 -1.348 20.054 1.00 18.75 131 THR A N 1
ATOM 1037 C CA . THR A 1 131 ? 1.717 -1.775 19.565 1.00 16.78 131 THR A CA 1
ATOM 1038 C C . THR A 1 131 ? 2.412 -0.510 19.094 1.00 17.47 131 THR A C 1
ATOM 1039 O O . THR A 1 131 ? 2.303 -0.092 17.936 1.00 19.45 131 THR A O 1
ATOM 1043 N N . SER A 1 132 ? 3.142 0.116 19.999 1.00 16.32 132 SER A N 1
ATOM 1044 C CA . SER A 1 132 ? 3.725 1.419 19.748 1.00 15.00 132 SER A CA 1
ATOM 1045 C C . SER A 1 132 ? 5.222 1.320 19.981 1.00 14.15 132 SER A C 1
ATOM 1046 O O . SER A 1 132 ? 5.664 0.735 20.982 1.00 16.81 132 SER A O 1
ATOM 1049 N N . PHE A 1 133 ? 6.004 1.879 19.053 1.00 14.84 133 PHE A N 1
ATOM 1050 C CA . PHE A 1 133 ? 7.442 1.856 19.229 1.00 13.98 133 PHE A CA 1
ATOM 1051 C C . PHE A 1 133 ? 8.054 2.971 18.409 1.00 13.62 133 PHE A C 1
ATOM 1052 O O . PHE A 1 133 ? 7.441 3.506 17.493 1.00 14.38 133 PHE A O 1
ATOM 1060 N N . HIS A 1 134 ? 9.274 3.335 18.791 1.00 14.54 134 HIS A N 1
ATOM 1061 C CA . HIS A 1 134 ? 10.152 4.159 17.979 1.00 14.53 134 HIS A CA 1
ATOM 1062 C C . HIS A 1 134 ? 11.290 3.311 17.454 1.00 13.88 134 HIS A C 1
ATOM 1063 O O . HIS A 1 134 ? 11.837 2.467 18.171 1.00 15.02 134 HIS A O 1
ATOM 1070 N N . ILE A 1 135 ? 11.608 3.478 16.171 1.00 14.68 135 ILE A N 1
ATOM 1071 C CA . ILE A 1 135 ? 12.762 2.788 15.595 1.00 14.81 135 ILE A CA 1
ATOM 1072 C C . ILE A 1 135 ? 13.773 3.829 15.106 1.00 14.44 135 ILE A C 1
ATOM 1073 O O . ILE A 1 135 ? 13.393 4.821 14.475 1.00 15.26 135 ILE A O 1
ATOM 1078 N N . ILE A 1 136 ? 15.051 3.615 15.421 1.00 14.86 136 ILE A N 1
ATOM 1079 C CA . ILE A 1 136 ? 16.148 4.476 14.963 1.00 14.81 136 ILE A CA 1
ATOM 1080 C C . ILE A 1 136 ? 17.094 3.619 14.146 1.00 14.78 136 ILE A C 1
ATOM 1081 O O . ILE A 1 136 ? 17.561 2.592 14.638 1.00 15.67 136 ILE A O 1
ATOM 1086 N N . PHE A 1 137 ? 17.400 4.044 12.921 1.00 14.26 137 PHE A N 1
ATOM 1087 C CA . PHE A 1 137 ? 18.431 3.370 12.123 1.00 15.37 137 PHE A CA 1
ATOM 1088 C C . PHE A 1 137 ? 19.740 4.072 12.462 1.00 15.62 137 PHE A C 1
ATOM 1089 O O . PHE A 1 137 ? 20.043 5.146 11.932 1.00 17.78 137 PHE A O 1
ATOM 1097 N N . LEU A 1 138 ? 20.509 3.437 13.346 1.00 16.39 138 LEU A N 1
ATOM 1098 C CA A LEU A 1 138 ? 21.621 4.093 14.026 0.51 18.41 138 LEU A CA 1
ATOM 1099 C CA B LEU A 1 138 ? 21.616 4.105 14.025 0.49 18.44 138 LEU A CA 1
ATOM 1100 C C . LEU A 1 138 ? 22.729 4.501 13.071 1.00 19.10 138 LEU A C 1
ATOM 1101 O O . LEU A 1 138 ? 23.504 5.424 13.373 1.00 19.27 138 LEU A O 1
ATOM 1110 N N . ASP A 1 139 ? 22.872 3.795 11.951 1.00 17.74 139 ASP A N 1
ATOM 1111 C CA . ASP A 1 139 ? 24.017 3.998 11.069 1.00 17.46 139 ASP A CA 1
ATOM 1112 C C . ASP A 1 139 ? 23.600 4.582 9.728 1.00 16.03 139 ASP A C 1
ATOM 1113 O O . ASP A 1 139 ? 24.423 4.615 8.799 1.00 18.45 139 ASP A O 1
ATOM 1118 N N . THR A 1 140 ? 22.355 5.020 9.583 1.00 16.71 140 THR A N 1
ATOM 1119 C CA . THR A 1 140 ? 21.844 5.565 8.328 1.00 15.62 140 THR A CA 1
ATOM 1120 C C . THR A 1 140 ? 21.431 7.004 8.584 1.00 15.44 140 THR A C 1
ATOM 1121 O O . THR A 1 140 ? 20.442 7.260 9.282 1.00 16.17 140 THR A O 1
ATOM 1125 N N . TYR A 1 141 ? 22.171 7.942 8.017 1.00 16.68 141 TYR A N 1
ATOM 1126 C CA . TYR A 1 141 ? 22.005 9.357 8.293 1.00 16.97 141 TYR A CA 1
ATOM 1127 C C . TYR A 1 141 ? 21.537 10.109 7.056 1.00 17.06 141 TYR A C 1
ATOM 1128 O O . TYR A 1 141 ? 21.910 9.782 5.918 1.00 17.08 141 TYR A O 1
ATOM 1137 N N . THR A 1 142 ? 20.746 11.143 7.298 1.00 16.55 142 THR A N 1
ATOM 1138 C CA . THR A 1 142 ? 20.288 12.040 6.245 1.00 16.60 142 THR A CA 1
ATOM 1139 C C . THR A 1 142 ? 20.107 13.427 6.850 1.00 18.68 142 THR A C 1
ATOM 1140 O O . THR A 1 142 ? 20.586 13.700 7.953 1.00 18.12 142 THR A O 1
ATOM 1144 N N . THR A 1 143 ? 19.438 14.312 6.133 1.00 18.82 143 THR A N 1
ATOM 1145 C CA . THR A 1 143 ? 19.042 15.602 6.672 1.00 18.92 143 THR A CA 1
ATOM 1146 C C . THR A 1 143 ? 17.542 15.599 6.901 1.00 20.12 143 THR A C 1
ATOM 1147 O O . THR A 1 143 ? 16.791 14.854 6.257 1.00 17.30 143 THR A O 1
ATOM 1151 N N . MET A 1 144 ? 17.101 16.455 7.828 1.00 18.43 144 MET A N 1
ATOM 1152 C CA . MET A 1 144 ? 15.672 16.552 8.100 1.00 18.91 144 MET A CA 1
ATOM 1153 C C . MET A 1 144 ? 14.895 16.907 6.832 1.00 20.26 144 MET A C 1
ATOM 1154 O O . MET A 1 144 ? 13.793 16.383 6.614 1.00 20.16 144 MET A O 1
ATOM 1159 N N . ASP A 1 145 ? 15.441 17.800 5.982 1.00 19.15 145 ASP A N 1
ATOM 1160 C CA . ASP A 1 145 ? 14.753 18.146 4.730 1.00 18.30 145 ASP A CA 1
ATOM 1161 C C . ASP A 1 145 ? 14.589 16.936 3.817 1.00 19.68 145 ASP A C 1
ATOM 1162 O O . ASP A 1 145 ? 13.602 16.847 3.074 1.00 19.31 145 ASP A O 1
ATOM 1167 N N . THR A 1 146 ? 15.543 16.007 3.840 1.00 19.00 146 THR A N 1
ATOM 1168 C CA . THR A 1 146 ? 15.371 14.776 3.077 1.00 17.24 146 THR A CA 1
ATOM 1169 C C . THR A 1 146 ? 14.216 13.952 3.613 1.00 18.11 146 THR A C 1
ATOM 1170 O O . THR A 1 146 ? 13.400 13.446 2.830 1.00 19.90 146 THR A O 1
ATOM 1174 N N . LEU A 1 147 ? 14.113 13.816 4.943 1.00 16.96 147 LEU A N 1
ATOM 1175 C CA . LEU A 1 147 ? 12.957 13.126 5.522 1.00 16.94 147 LEU A CA 1
ATOM 1176 C C . LEU A 1 147 ? 11.643 13.824 5.179 1.00 17.79 147 LEU A C 1
ATOM 1177 O O . LEU A 1 147 ? 10.635 13.163 4.868 1.00 18.72 147 LEU A O 1
ATOM 1182 N N . ILE A 1 148 ? 11.625 15.158 5.196 1.00 17.69 148 ILE A N 1
ATOM 1183 C CA . ILE A 1 148 ? 10.397 15.848 4.804 1.00 19.34 148 ILE A CA 1
ATOM 1184 C C . ILE A 1 148 ? 10.049 15.536 3.352 1.00 19.70 148 ILE A C 1
ATOM 1185 O O 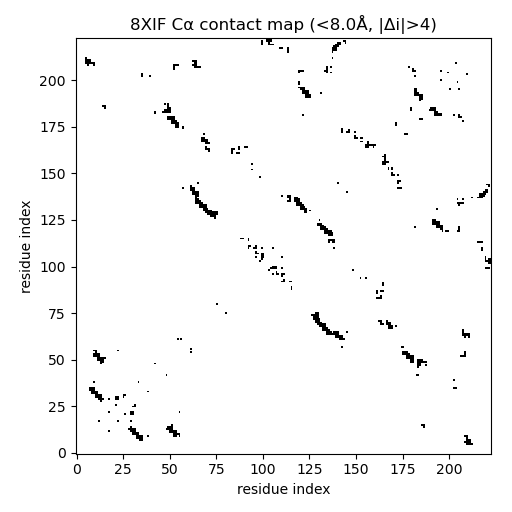. ILE A 1 148 ? 8.881 15.311 3.009 1.00 21.20 148 ILE A O 1
ATOM 1190 N N . ALA A 1 149 ? 11.055 15.475 2.487 1.00 19.50 149 ALA A N 1
ATOM 1191 C CA . ALA A 1 149 ? 10.801 15.148 1.094 1.00 20.39 149 ALA A CA 1
ATOM 1192 C C . ALA A 1 149 ? 10.348 13.708 0.906 1.00 20.02 149 ALA A C 1
ATOM 1193 O O . ALA A 1 149 ? 9.781 13.382 -0.152 1.00 22.37 149 ALA A O 1
ATOM 1195 N N . MET A 1 150 ? 10.653 12.836 1.857 1.00 18.98 150 MET A N 1
ATOM 1196 C CA . MET A 1 150 ? 10.245 11.444 1.836 1.00 19.50 150 MET A CA 1
ATOM 1197 C C . MET A 1 150 ? 8.880 11.213 2.461 1.00 20.84 150 MET A C 1
ATOM 1198 O O . MET A 1 150 ? 8.358 10.103 2.346 1.00 20.92 150 MET A O 1
ATOM 1203 N N . LYS A 1 151 ? 8.282 12.239 3.086 1.00 18.96 151 LYS A N 1
ATOM 1204 C CA . LYS A 1 151 ? 7.047 12.073 3.851 1.00 20.70 151 LYS A CA 1
ATOM 1205 C C . LYS A 1 151 ? 5.947 11.433 3.015 1.00 19.93 151 LYS A C 1
ATOM 1206 O O . LYS A 1 151 ? 5.289 10.482 3.450 1.00 21.71 151 LYS A O 1
ATOM 1212 N N . ARG A 1 152 ? 5.731 11.933 1.803 1.00 20.72 152 ARG A N 1
ATOM 1213 C CA . ARG A 1 152 ? 4.636 11.390 1.012 1.00 21.36 152 ARG A CA 1
ATOM 1214 C C . ARG A 1 152 ? 4.928 9.9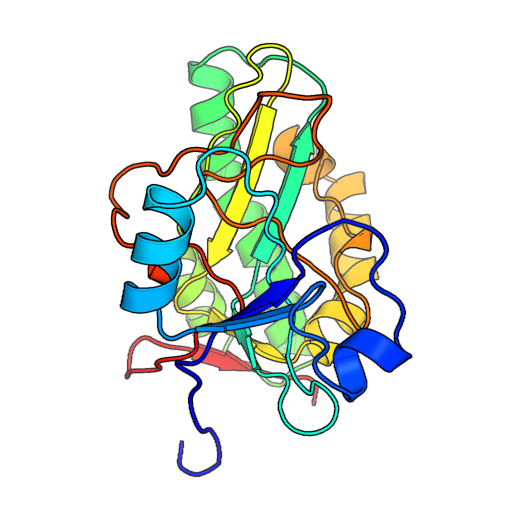80 0.522 1.00 20.36 152 ARG A C 1
ATOM 1215 O O . ARG A 1 152 ? 4.011 9.154 0.438 1.00 21.83 152 ARG A O 1
ATOM 1223 N N . THR A 1 153 ? 6.195 9.683 0.210 1.00 20.09 153 THR A N 1
ATOM 1224 C CA . THR A 1 153 ? 6.577 8.325 -0.166 1.00 20.46 153 THR A CA 1
ATOM 1225 C C . THR A 1 153 ? 6.292 7.354 0.981 1.00 19.57 153 THR A C 1
ATOM 1226 O O . THR A 1 153 ? 5.774 6.255 0.755 1.00 19.04 153 THR A O 1
ATOM 1230 N N . LEU A 1 154 ? 6.610 7.752 2.217 1.00 19.14 154 LEU A N 1
ATOM 1231 C CA . LEU A 1 154 ? 6.336 6.892 3.369 1.00 18.67 154 LEU A CA 1
ATOM 1232 C C . LEU A 1 154 ? 4.836 6.778 3.621 1.00 19.72 154 LEU A C 1
ATOM 1233 O O . LEU A 1 154 ? 4.343 5.704 3.994 1.00 20.06 154 LEU A O 1
ATOM 1238 N N . LEU A 1 155 ? 4.093 7.871 3.426 1.00 19.84 155 LEU A N 1
ATOM 1239 C CA . LEU A 1 155 ? 2.640 7.813 3.559 1.00 21.96 155 LEU A CA 1
ATOM 1240 C C . LEU A 1 155 ? 2.060 6.801 2.589 1.00 21.38 155 LEU A C 1
ATOM 1241 O O . LEU A 1 155 ? 1.209 5.982 2.954 1.00 20.98 155 LEU A O 1
ATOM 1246 N N . GLU A 1 156 ? 2.508 6.849 1.338 1.00 20.94 156 GLU A N 1
ATOM 1247 C CA . GLU A 1 156 ? 2.017 5.902 0.345 1.00 21.88 156 GLU A CA 1
ATOM 1248 C C . GLU A 1 156 ? 2.408 4.470 0.697 1.00 20.70 156 GLU A C 1
ATOM 1249 O O . GLU A 1 156 ? 1.603 3.546 0.517 1.00 22.77 156 GLU A O 1
ATOM 1255 N N . LEU A 1 157 ? 3.631 4.262 1.215 1.00 20.53 157 LEU A N 1
ATOM 1256 C CA . LEU A 1 157 ? 4.008 2.931 1.675 1.00 20.80 157 LEU A CA 1
ATOM 1257 C C . LEU A 1 157 ? 3.045 2.439 2.753 1.00 20.77 157 LEU A C 1
ATOM 1258 O O . LEU A 1 157 ? 2.595 1.291 2.712 1.00 22.02 157 LEU A O 1
ATOM 1263 N N . SER A 1 158 ? 2.709 3.305 3.713 1.00 19.35 158 SER A N 1
ATOM 1264 C CA . SER A 1 158 ? 1.798 2.915 4.788 1.00 19.44 158 SER A CA 1
ATOM 1265 C C . SER A 1 158 ? 0.418 2.561 4.259 1.00 21.77 158 SER A C 1
ATOM 1266 O O . SER A 1 158 ? -0.287 1.741 4.857 1.00 22.68 158 SER A O 1
ATOM 1269 N N . ARG A 1 159 ? 0.022 3.144 3.128 1.00 20.21 159 ARG A N 1
ATOM 1270 C CA . ARG A 1 159 ? -1.310 2.913 2.595 1.00 22.36 159 ARG A CA 1
ATOM 1271 C C . ARG A 1 159 ? -1.358 1.675 1.709 1.00 23.26 159 ARG A C 1
ATOM 1272 O O . ARG A 1 159 ? -2.435 1.100 1.509 1.00 29.58 159 ARG A O 1
ATOM 1280 N N . SER A 1 160 ? -0.218 1.254 1.171 1.00 23.44 160 SER A N 1
ATOM 1281 C CA . SER A 1 160 ? -0.171 0.111 0.271 1.00 23.93 160 SER A CA 1
ATOM 1282 C C . SER A 1 160 ? 0.193 -1.182 0.981 1.00 23.78 160 SER A C 1
ATOM 1283 O O . SER A 1 160 ? -0.056 -2.263 0.443 1.00 28.66 160 SER A O 1
ATOM 1286 N N . SER A 1 161 ? 0.744 -1.094 2.188 1.00 24.01 161 SER A N 1
ATOM 1287 C CA . SER A 1 161 ? 1.259 -2.264 2.863 1.00 23.44 161 SER A CA 1
ATOM 1288 C C . SER A 1 161 ? 0.152 -3.057 3.534 1.00 23.63 161 SER A C 1
ATOM 1289 O O . SER A 1 161 ? -0.834 -2.502 4.025 1.00 26.53 161 SER A O 1
ATOM 1292 N N . GLU A 1 162 ? 0.344 -4.366 3.591 1.00 22.44 162 GLU A N 1
ATOM 1293 C CA . GLU A 1 162 ? -0.513 -5.206 4.419 1.00 25.13 162 GLU A CA 1
ATOM 1294 C C . GLU A 1 162 ? 0.053 -5.433 5.811 1.00 22.74 162 GLU A C 1
ATOM 1295 O O . GLU A 1 162 ? -0.615 -6.034 6.658 1.00 26.31 162 GLU A O 1
ATOM 1301 N N . ASN A 1 163 ? 1.258 -4.955 6.071 1.00 20.66 163 ASN A N 1
ATOM 1302 C CA . ASN A 1 163 ? 1.897 -5.156 7.356 1.00 18.48 163 ASN A CA 1
ATOM 1303 C C . ASN A 1 163 ? 1.291 -4.165 8.339 1.00 19.74 163 ASN A C 1
ATOM 1304 O O . ASN A 1 163 ? 1.301 -2.961 8.066 1.00 19.98 163 ASN A O 1
ATOM 1309 N N . PRO A 1 164 ? 0.752 -4.617 9.476 1.00 20.14 164 PRO A N 1
ATOM 1310 C CA . PRO A 1 164 ? 0.072 -3.682 10.380 1.00 20.35 164 PRO A CA 1
ATOM 1311 C C . PRO A 1 164 ? 1.003 -2.644 10.984 1.00 20.32 164 PRO A C 1
ATOM 1312 O O . PRO A 1 164 ? 0.552 -1.552 11.345 1.00 20.76 164 PRO A O 1
ATOM 1316 N N . LEU A 1 165 ? 2.298 -2.940 11.083 1.00 17.29 165 LEU A N 1
ATOM 1317 C CA . LEU A 1 165 ? 3.254 -1.955 11.572 1.00 17.37 165 LEU A CA 1
ATOM 1318 C C . LEU A 1 165 ? 3.576 -0.918 10.501 1.00 17.11 165 LEU A C 1
ATOM 1319 O O . LEU A 1 165 ? 3.580 0.292 10.778 1.00 16.57 165 LEU A O 1
ATOM 1324 N N . THR A 1 166 ? 3.828 -1.364 9.259 1.00 17.29 166 THR A N 1
ATOM 1325 C CA . THR A 1 166 ? 4.087 -0.400 8.200 1.00 18.01 166 THR A CA 1
ATOM 1326 C C . THR A 1 166 ? 2.900 0.532 8.013 1.00 17.20 166 THR A C 1
ATOM 1327 O O . THR A 1 166 ? 3.084 1.743 7.804 1.00 18.55 166 THR A O 1
ATOM 1331 N N . ARG A 1 167 ? 1.679 -0.009 8.127 1.00 16.63 167 ARG A N 1
ATOM 1332 C CA . ARG A 1 167 ? 0.477 0.798 7.974 1.00 17.90 167 ARG A CA 1
ATOM 1333 C C . ARG A 1 167 ? 0.375 1.861 9.044 1.00 18.91 167 ARG A C 1
ATOM 1334 O O . ARG A 1 167 ? -0.379 2.825 8.876 1.00 20.44 167 ARG A O 1
ATOM 1342 N N . SER A 1 168 ? 1.106 1.697 10.145 1.00 17.45 168 SER A N 1
ATOM 1343 C CA . SER A 1 168 ? 0.989 2.573 11.303 1.00 17.57 168 SER A CA 1
ATOM 1344 C C . SER A 1 168 ? 2.123 3.578 11.429 1.00 17.08 168 SER A C 1
ATOM 1345 O O . SER A 1 168 ? 2.225 4.233 12.467 1.00 17.98 168 SER A O 1
ATOM 1348 N N . ILE A 1 169 ? 2.990 3.707 10.415 1.00 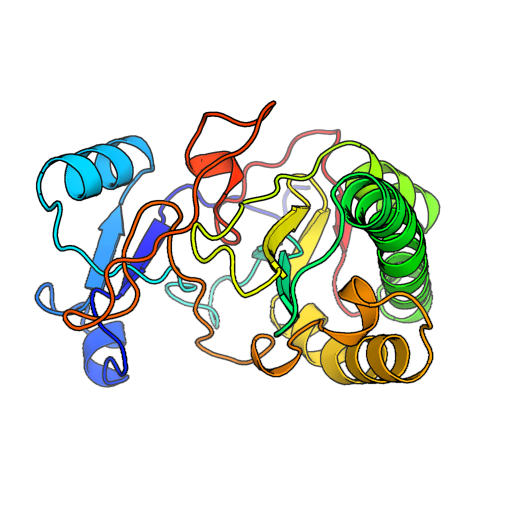15.87 169 ILE A N 1
ATOM 1349 C CA . ILE A 1 169 ? 4.022 4.743 10.433 1.00 16.81 169 ILE A CA 1
ATOM 1350 C C . ILE A 1 169 ? 3.351 6.103 10.506 1.00 18.05 169 ILE A C 1
ATOM 1351 O O . ILE A 1 169 ? 2.445 6.414 9.716 1.00 19.83 169 ILE A O 1
ATOM 1356 N N . ASP A 1 170 ? 3.788 6.924 11.459 1.00 16.68 170 ASP A N 1
ATOM 1357 C CA . ASP A 1 170 ? 3.202 8.247 11.634 1.00 15.96 170 ASP A CA 1
ATOM 1358 C C . ASP A 1 170 ? 4.094 9.197 10.847 1.00 18.16 170 ASP A C 1
ATOM 1359 O O . ASP A 1 170 ? 5.181 9.580 11.296 1.00 17.19 170 ASP A O 1
ATOM 1364 N N . THR A 1 171 ? 3.651 9.564 9.641 1.00 18.36 171 THR A N 1
ATOM 1365 C CA . THR A 1 171 ? 4.494 10.446 8.843 1.00 18.24 171 THR A CA 1
ATOM 1366 C C . THR A 1 171 ? 4.412 11.905 9.262 1.00 19.99 171 THR A C 1
ATOM 1367 O O . THR A 1 171 ? 5.195 12.712 8.745 1.00 21.16 171 THR A O 1
ATOM 1371 N N . ALA A 1 172 ? 3.529 12.262 10.200 1.00 19.97 172 ALA A N 1
ATOM 1372 C CA . ALA A 1 172 ? 3.445 13.657 10.614 1.00 22.16 172 ALA A CA 1
ATOM 1373 C C . ALA A 1 172 ? 4.704 14.109 11.339 1.00 20.71 172 ALA A C 1
ATOM 1374 O O . ALA A 1 172 ? 4.936 15.318 11.468 1.00 23.13 172 ALA A O 1
ATOM 1376 N N . VAL A 1 173 ? 5.537 13.174 11.794 1.00 19.96 173 VAL A N 1
ATOM 1377 C CA . VAL A 1 173 ? 6.740 13.546 12.515 1.00 20.71 173 VAL A CA 1
ATOM 1378 C C . VAL A 1 173 ? 7.803 14.142 11.608 1.00 20.44 173 VAL A C 1
ATOM 1379 O O . VAL A 1 173 ? 8.777 14.690 12.117 1.00 20.01 173 VAL A O 1
ATOM 1383 N N . TYR A 1 174 ? 7.654 14.063 10.279 1.00 18.92 174 TYR A N 1
ATOM 1384 C CA . TYR A 1 174 ? 8.696 14.613 9.396 1.00 19.54 174 TYR A CA 1
ATOM 1385 C C . TYR A 1 174 ? 8.311 16.044 9.066 1.00 19.21 174 TYR A C 1
ATOM 1386 O O . TYR A 1 174 ? 7.559 16.316 8.132 1.00 22.13 174 TYR A O 1
ATOM 1395 N N . ARG A 1 175 ? 8.820 16.964 9.870 1.00 18.49 175 ARG A N 1
ATOM 1396 C CA . ARG A 1 175 ? 8.425 18.357 9.791 1.00 18.58 175 ARG A CA 1
ATOM 1397 C C . ARG A 1 175 ? 9.494 19.179 10.494 1.00 18.79 175 ARG A C 1
ATOM 1398 O O . ARG A 1 175 ? 10.323 18.648 11.231 1.00 19.59 175 ARG A O 1
ATOM 1406 N N . ARG A 1 176 ? 9.464 20.488 10.264 1.00 21.29 176 ARG A N 1
ATOM 1407 C CA . ARG A 1 176 ? 10.395 21.342 10.987 1.00 21.18 176 ARG A CA 1
ATOM 1408 C C . ARG A 1 176 ? 10.038 21.368 12.471 1.00 20.78 176 ARG A C 1
ATOM 1409 O O . ARG A 1 176 ? 8.870 21.213 12.868 1.00 22.38 176 ARG A O 1
ATOM 1417 N N . LYS A 1 177 ? 11.077 21.529 13.297 1.00 21.12 177 LYS A N 1
ATOM 1418 C CA . LYS A 1 177 ? 10.951 21.617 14.754 1.00 20.63 177 LYS A CA 1
ATOM 1419 C C . LYS A 1 177 ? 10.334 20.353 15.341 1.00 19.99 177 LYS A C 1
ATOM 1420 O O . LYS A 1 177 ? 9.732 20.379 16.422 1.00 23.37 177 LYS A O 1
ATOM 1426 N N . THR A 1 178 ? 10.544 19.214 14.686 1.00 18.59 178 THR A N 1
ATOM 1427 C CA . THR A 1 178 ? 9.900 17.998 15.142 1.00 18.04 178 THR A CA 1
ATOM 1428 C C . THR A 1 178 ? 10.546 17.465 16.421 1.00 16.92 178 THR A C 1
ATOM 1429 O O . THR A 1 178 ? 11.682 17.796 16.769 1.00 18.42 178 THR A O 1
ATOM 1433 N N . THR A 1 179 ? 9.783 16.648 17.136 1.00 17.10 179 THR A N 1
ATOM 1434 C CA . THR A 1 179 ? 10.227 16.087 18.409 1.00 17.84 179 THR A CA 1
ATOM 1435 C C . THR A 1 179 ? 10.043 14.576 18.424 1.00 16.98 179 THR A C 1
ATOM 1436 O O . THR A 1 179 ? 9.166 14.027 17.737 1.00 19.76 179 THR A O 1
ATOM 1440 N N . LEU A 1 180 ? 10.866 13.903 19.225 1.00 15.18 180 LEU A N 1
ATOM 1441 C CA . LEU A 1 180 ? 10.676 12.489 19.519 1.00 15.60 180 LEU A CA 1
ATOM 1442 C C . LEU A 1 180 ? 10.844 12.324 21.017 1.00 15.40 180 LEU A C 1
ATOM 1443 O O . LEU A 1 180 ? 11.885 12.682 21.576 1.00 15.22 180 LEU A O 1
ATOM 1448 N N . ARG A 1 181 ? 9.824 11.781 21.668 1.00 14.91 181 ARG A N 1
ATOM 1449 C CA . ARG A 1 181 ? 9.880 11.626 23.113 1.00 14.34 181 ARG A CA 1
ATOM 1450 C C . ARG A 1 181 ? 11.058 10.736 23.503 1.00 15.16 181 ARG A C 1
ATOM 1451 O O . ARG A 1 181 ? 11.287 9.677 22.909 1.00 15.60 181 ARG A O 1
ATOM 1459 N N . VAL A 1 182 ? 11.807 11.170 24.524 1.00 15.24 182 VAL A N 1
ATOM 1460 C CA . VAL A 1 182 ? 12.997 10.438 24.945 1.00 15.46 182 VAL A CA 1
ATOM 1461 C C . VAL A 1 182 ? 12.605 9.150 25.655 1.00 15.98 182 VAL A C 1
ATOM 1462 O O . VAL A 1 182 ? 11.760 9.144 26.564 1.00 16.09 182 VAL A O 1
ATOM 1466 N N . VAL A 1 183 ? 13.249 8.051 25.251 1.00 14.97 183 VAL A N 1
ATOM 1467 C CA . VAL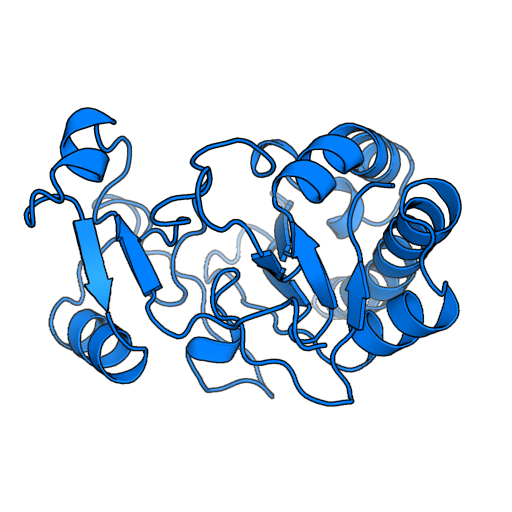 A 1 183 ? 12.994 6.750 25.850 1.00 16.50 183 VAL A CA 1
ATOM 1468 C C . VAL A 1 183 ? 13.094 6.835 27.363 1.00 16.52 183 VAL A C 1
ATOM 1469 O O . VAL A 1 183 ? 13.994 7.479 27.914 1.00 17.21 183 VAL A O 1
ATOM 1473 N N . GLY A 1 184 ? 12.139 6.190 28.040 1.00 16.11 184 GLY A N 1
ATOM 1474 C CA . GLY A 1 184 ? 12.088 6.151 29.487 1.00 16.56 184 GLY A CA 1
ATOM 1475 C C . GLY A 1 184 ? 11.325 7.283 30.121 1.00 16.65 184 GLY A C 1
ATOM 1476 O O . GLY A 1 184 ? 11.110 7.247 31.343 1.00 19.35 184 GLY A O 1
ATOM 1477 N N . THR A 1 185 ? 10.904 8.285 29.351 1.00 15.94 185 THR A N 1
ATOM 1478 C CA . THR A 1 185 ? 10.220 9.443 29.910 1.00 16.78 185 THR A CA 1
ATOM 1479 C C . THR A 1 185 ? 8.743 9.445 29.524 1.00 19.20 185 THR A C 1
ATOM 1480 O O . THR A 1 185 ? 8.332 8.812 28.541 1.00 17.32 185 THR A O 1
ATOM 1484 N N . ARG A 1 186 ? 7.948 10.184 30.285 1.00 17.67 186 ARG A N 1
ATOM 1485 C CA . ARG A 1 186 ? 6.497 10.214 30.080 1.00 16.63 186 ARG A CA 1
ATOM 1486 C C . ARG A 1 186 ? 6.087 11.264 29.038 1.00 18.01 186 ARG A C 1
ATOM 1487 O O . ARG A 1 186 ? 6.852 12.155 28.687 1.00 17.45 186 ARG A O 1
ATOM 1495 N N . LYS A 1 187 ? 4.861 11.138 28.524 1.00 18.59 187 LYS A N 1
ATOM 1496 C CA . LYS A 1 187 ? 4.365 12.096 27.535 1.00 20.18 187 LYS A CA 1
ATOM 1497 C C . LYS A 1 187 ? 3.782 13.344 28.194 1.00 22.26 187 LYS A C 1
ATOM 1498 O O . LYS A 1 187 ? 3.940 14.466 27.690 1.00 20.56 187 LYS A O 1
ATOM 1504 N N . ASN A 1 188 ? 3.096 13.171 29.312 1.00 20.89 188 ASN A N 1
ATOM 1505 C CA . ASN A 1 188 ? 2.468 14.285 29.999 1.00 22.04 188 ASN A CA 1
ATOM 1506 C C . ASN A 1 188 ? 2.260 13.851 31.438 1.00 22.80 188 ASN A C 1
ATOM 1507 O O . ASN A 1 188 ? 2.447 12.668 31.762 1.00 22.97 188 ASN A O 1
ATOM 1512 N N . PRO A 1 189 ? 1.898 14.776 32.337 1.00 24.05 189 PRO A N 1
ATOM 1513 C CA . PRO A 1 189 ? 1.720 14.382 33.746 1.00 26.04 189 PRO A CA 1
ATOM 1514 C C . PRO A 1 189 ? 0.495 13.527 34.006 1.00 25.17 189 PRO A C 1
ATOM 1515 O O . PRO A 1 189 ? 0.286 13.114 35.151 1.00 27.18 189 PRO A O 1
ATOM 1519 N N . ASN A 1 190 ? -0.332 13.250 33.000 1.00 23.33 190 ASN A N 1
ATOM 1520 C CA . ASN A 1 190 ? -1.565 12.499 33.199 1.00 29.00 190 ASN A CA 1
ATOM 1521 C C . ASN A 1 190 ? -1.473 11.060 32.719 1.00 26.85 190 ASN A C 1
ATOM 1522 O O . ASN A 1 190 ? -2.436 10.307 32.888 1.00 33.99 190 ASN A O 1
ATOM 1527 N N . CYS A 1 191 ? -0.354 10.661 32.125 1.00 24.93 191 CYS A N 1
ATOM 1528 C CA . CYS A 1 191 ? -0.189 9.336 31.552 1.00 27.19 191 CYS A CA 1
ATOM 1529 C C . CYS A 1 191 ? 1.141 8.778 32.022 1.00 25.84 191 CYS A C 1
ATOM 1530 O O . CYS A 1 191 ? 2.166 9.439 31.883 1.00 24.53 191 CYS A O 1
ATOM 1533 N N . ASP A 1 192 ? 1.119 7.580 32.602 1.00 27.85 192 ASP A N 1
ATOM 1534 C CA . ASP A 1 192 ? 2.311 7.014 33.209 1.00 25.87 192 ASP A CA 1
ATOM 1535 C C . ASP A 1 192 ? 3.079 6.082 32.283 1.00 26.16 192 ASP A C 1
ATOM 1536 O O . ASP A 1 192 ? 4.169 5.628 32.657 1.00 25.56 192 ASP A O 1
ATOM 1541 N N . THR A 1 193 ? 2.565 5.814 31.081 1.00 22.56 193 THR A N 1
ATOM 1542 C CA . THR A 1 193 ? 3.228 4.871 30.189 1.00 21.80 193 THR A CA 1
ATOM 1543 C C . THR A 1 193 ? 4.489 5.468 29.584 1.00 20.09 193 THR A C 1
ATOM 1544 O O . THR A 1 193 ? 4.537 6.654 29.237 1.00 22.33 193 THR A O 1
ATOM 1548 N N . ILE A 1 194 ? 5.503 4.622 29.447 1.00 19.11 194 ILE A N 1
ATOM 1549 C CA . ILE A 1 194 ? 6.781 5.000 28.863 1.00 17.14 194 ILE A CA 1
ATOM 1550 C C . ILE A 1 194 ? 7.140 3.998 27.786 1.00 17.87 194 ILE A C 1
ATOM 1551 O O . ILE A 1 194 ? 6.566 2.910 27.699 1.00 19.81 194 ILE A O 1
ATOM 1556 N N . HIS A 1 195 ? 8.127 4.375 26.978 1.00 16.09 195 HIS A N 1
ATOM 1557 C CA . HIS A 1 195 ? 8.840 3.424 26.142 1.00 16.52 195 HIS A CA 1
ATOM 1558 C C . HIS A 1 195 ? 10.057 2.919 26.886 1.00 18.25 195 HIS A C 1
ATOM 1559 O O . HIS A 1 195 ? 10.777 3.699 27.518 1.00 19.92 195 HIS A O 1
ATOM 1566 N N . VAL A 1 196 ? 10.302 1.615 26.785 1.00 17.36 196 VAL A N 1
ATOM 1567 C CA . VAL A 1 196 ? 11.506 1.015 27.341 1.00 19.26 196 VAL A CA 1
ATOM 1568 C C . VAL A 1 196 ? 12.469 0.656 26.223 1.00 17.87 196 VAL A C 1
ATOM 1569 O O . VAL A 1 196 ? 12.067 0.401 25.077 1.00 17.41 196 VAL A O 1
ATOM 1573 N N . MET A 1 197 ? 13.750 0.598 26.567 1.00 18.68 197 MET A N 1
ATOM 1574 C CA . MET A 1 197 ? 14.754 0.065 25.659 1.00 19.77 197 MET A CA 1
ATOM 1575 C C . MET A 1 197 ? 14.581 -1.435 25.474 1.00 22.46 197 MET A C 1
ATOM 1576 O O . MET A 1 197 ? 13.941 -2.124 26.272 1.00 23.66 197 MET A O 1
ATOM 1581 N N . GLN A 1 198 ? 15.172 -1.944 24.403 1.00 21.04 198 GLN A N 1
ATOM 1582 C CA . GLN A 1 198 ? 15.126 -3.362 24.095 1.00 24.37 198 GLN A CA 1
ATOM 1583 C C . GLN A 1 198 ? 16.521 -3.826 23.707 1.00 23.37 198 GLN A C 1
ATOM 1584 O O . GLN A 1 198 ? 17.279 -3.078 23.078 1.00 23.01 198 GLN A O 1
ATOM 1590 N N . PRO A 1 199 ? 16.891 -5.052 24.066 1.00 25.43 199 PRO A N 1
ATOM 1591 C CA . PRO A 1 199 ? 18.180 -5.579 23.624 1.00 23.76 199 PRO A CA 1
ATOM 1592 C C . PRO A 1 199 ? 18.240 -5.610 22.109 1.00 24.22 199 PRO A C 1
ATOM 1593 O O . PRO A 1 199 ? 17.214 -5.814 21.436 1.00 26.53 199 PRO A O 1
ATOM 1597 N N . PRO A 1 200 ? 19.437 -5.437 21.524 1.00 25.84 200 PRO A N 1
ATOM 1598 C CA . PRO A 1 200 ? 20.747 -5.372 22.172 1.00 26.66 200 PRO A CA 1
ATOM 1599 C C . PRO A 1 200 ? 21.256 -3.969 22.460 1.00 25.44 200 PRO A C 1
ATOM 1600 O O . PRO A 1 200 ? 22.462 -3.791 22.644 1.00 29.97 200 PRO A O 1
ATOM 1604 N N . HIS A 1 201 ? 20.373 -2.983 22.543 1.00 23.52 201 HIS A N 1
ATOM 1605 C CA . HIS A 1 201 ? 20.784 -1.590 22.691 1.00 21.88 201 HIS A CA 1
ATOM 1606 C C . HIS A 1 201 ? 20.418 -1.097 24.086 1.00 23.39 201 HIS A C 1
ATOM 1607 O O . HIS A 1 201 ? 19.234 -0.964 24.415 1.00 21.09 201 HIS A O 1
ATOM 1614 N N . ASP A 1 202 ? 21.446 -0.821 24.899 1.00 24.03 202 ASP A N 1
ATOM 1615 C CA . ASP A 1 202 ? 21.297 -0.440 26.293 1.00 26.62 202 ASP A CA 1
ATOM 1616 C C . ASP A 1 202 ? 21.681 1.004 26.563 1.00 22.84 202 ASP A C 1
ATOM 1617 O O . ASP A 1 202 ? 21.451 1.482 27.679 1.00 24.92 202 ASP A O 1
ATOM 1622 N N . ASN A 1 203 ? 22.309 1.693 25.615 1.00 23.71 203 ASN A N 1
ATOM 1623 C CA . ASN A 1 203 ? 22.827 3.035 25.844 1.00 26.37 203 ASN A CA 1
ATOM 1624 C C . ASN A 1 203 ? 21.863 4.045 25.259 1.00 22.50 203 ASN A C 1
ATOM 1625 O O . ASN A 1 203 ? 21.344 3.850 24.153 1.00 22.00 203 ASN A O 1
ATOM 1630 N N . ILE A 1 204 ? 21.634 5.137 25.988 1.00 22.97 204 ILE A N 1
ATOM 1631 C CA . ILE A 1 204 ? 20.644 6.109 25.545 1.00 20.64 204 ILE A CA 1
ATOM 1632 C C . ILE A 1 204 ? 20.983 6.687 24.180 1.00 20.34 204 ILE A C 1
ATOM 1633 O O . ILE A 1 204 ? 20.075 7.014 23.407 1.00 18.99 204 ILE A O 1
ATOM 1638 N N . GLU A 1 205 ? 22.274 6.803 23.839 1.00 19.36 205 GLU A N 1
ATOM 1639 C CA . GLU A 1 205 ? 22.609 7.400 22.547 1.00 18.69 205 GLU A CA 1
ATOM 1640 C C . GLU A 1 205 ? 22.053 6.579 21.392 1.00 19.42 205 GLU A C 1
ATOM 1641 O O . GLU A 1 205 ? 21.804 7.135 20.308 1.00 18.57 205 GLU A O 1
ATOM 1647 N N . ASP A 1 206 ? 21.845 5.267 21.605 1.00 18.70 206 ASP A N 1
ATOM 1648 C CA . ASP A 1 206 ? 21.297 4.396 20.555 1.00 18.03 206 ASP A CA 1
ATOM 1649 C C . ASP A 1 206 ? 19.818 4.659 20.304 1.00 17.81 206 ASP A C 1
ATOM 1650 O O . ASP A 1 206 ? 19.256 4.091 19.370 1.00 19.16 206 ASP A O 1
ATOM 1655 N N . TYR A 1 207 ? 19.191 5.519 21.098 1.00 17.12 207 TYR A N 1
ATOM 1656 C CA . TYR A 1 207 ? 17.760 5.783 21.008 1.00 15.15 207 TYR A CA 1
ATOM 1657 C C . TYR A 1 207 ? 17.459 7.212 20.600 1.00 15.71 207 TYR A C 1
ATOM 1658 O O . TYR A 1 207 ? 16.285 7.622 20.585 1.00 16.68 207 TYR A O 1
ATOM 1667 N N . LEU A 1 208 ? 18.483 7.968 20.208 1.00 15.89 208 LEU A N 1
ATOM 1668 C CA . LEU A 1 208 ? 18.342 9.393 19.919 1.00 15.69 208 LEU A CA 1
ATOM 1669 C C . LEU A 1 208 ? 18.546 9.660 18.424 1.00 15.60 208 LEU A C 1
ATOM 1670 O O . LEU A 1 208 ? 19.579 9.275 17.859 1.00 17.01 208 LEU A O 1
ATOM 1675 N N . PHE A 1 209 ? 17.597 10.351 17.796 1.00 14.32 209 PHE A N 1
ATOM 1676 C CA . PHE A 1 209 ? 17.703 10.584 16.354 1.00 15.25 209 PHE A CA 1
ATOM 1677 C C . PHE A 1 209 ? 18.655 11.715 15.987 1.00 15.55 209 PHE A C 1
ATOM 1678 O O . PHE A 1 209 ? 19.084 11.781 14.829 1.00 16.03 209 PHE A O 1
ATOM 1686 N N . THR A 1 210 ? 19.031 12.579 16.938 1.00 15.24 210 THR A N 1
ATOM 1687 C CA . THR A 1 210 ? 19.924 13.699 16.642 1.00 15.30 210 THR A CA 1
ATOM 1688 C C . THR A 1 210 ? 21.354 13.434 17.048 1.00 15.29 210 THR A C 1
ATOM 1689 O O . THR A 1 210 ? 22.210 14.293 16.823 1.00 15.55 210 THR A O 1
ATOM 1693 N N . TYR A 1 211 ? 21.634 12.288 17.650 1.00 15.23 211 TYR A N 1
ATOM 1694 C CA . TYR A 1 211 ? 23.003 11.932 18.010 1.00 16.02 211 TYR A CA 1
ATOM 1695 C C . TYR A 1 211 ? 23.716 11.429 16.763 1.00 16.90 211 TYR A C 1
ATOM 1696 O O . TYR A 1 211 ? 23.254 10.467 16.146 1.00 17.56 211 TYR A O 1
ATOM 1705 N N . VAL A 1 212 ? 24.807 12.089 16.377 1.00 17.01 212 VAL A N 1
ATOM 1706 C CA . VAL A 1 212 ? 25.502 11.789 15.126 1.00 16.27 212 VAL A CA 1
ATOM 1707 C C . VAL A 1 212 ? 26.967 11.528 15.444 1.00 18.48 212 VAL A C 1
ATOM 1708 O O . VAL A 1 212 ? 27.693 12.449 15.814 1.00 18.97 212 VAL A O 1
ATOM 1712 N N . ASP A 1 213 ? 27.400 10.272 15.302 1.00 19.20 213 ASP A N 1
ATOM 1713 C CA . ASP A 1 213 ? 28.807 9.877 15.489 1.00 22.74 213 ASP A CA 1
ATOM 1714 C C . ASP A 1 213 ? 29.103 8.832 14.418 1.00 26.25 213 ASP A C 1
ATOM 1715 O O . ASP A 1 213 ? 28.882 7.637 14.621 1.00 27.16 213 ASP A O 1
ATOM 1720 N N . MET A 1 214 ? 29.562 9.300 13.262 1.00 21.53 214 MET A N 1
ATOM 1721 C CA . MET A 1 214 ? 29.717 8.454 12.095 1.00 21.83 214 MET A CA 1
ATOM 1722 C C . MET A 1 214 ? 31.046 7.711 12.157 1.00 23.07 214 MET A C 1
ATOM 1723 O O . MET A 1 214 ? 32.045 8.181 12.730 1.00 25.31 214 MET A O 1
ATOM 1728 N N . ASN A 1 215 ? 31.036 6.513 11.589 1.00 23.07 215 ASN A N 1
ATOM 1729 C CA . ASN A 1 215 ? 32.263 5.771 11.319 1.00 24.18 215 ASN A CA 1
ATOM 1730 C C . ASN A 1 215 ? 32.185 5.196 9.914 1.00 25.42 215 ASN A C 1
ATOM 1731 O O . ASN A 1 215 ? 31.326 5.610 9.131 1.00 24.87 215 ASN A O 1
ATOM 1736 N N . ASN A 1 216 ? 33.044 4.239 9.573 1.00 24.96 216 ASN A N 1
ATOM 1737 C CA . ASN A 1 216 ? 33.031 3.721 8.209 1.00 24.29 216 ASN A CA 1
ATOM 1738 C C . ASN A 1 216 ? 31.829 2.834 7.905 1.00 29.10 216 ASN A C 1
ATOM 1739 O O . ASN A 1 216 ? 31.559 2.578 6.728 1.00 34.98 216 ASN A O 1
ATOM 1744 N N . ASN A 1 217 ? 31.107 2.353 8.916 1.00 24.54 217 ASN A N 1
ATOM 1745 C CA . ASN A 1 217 ? 29.848 1.662 8.649 1.00 27.52 217 ASN A CA 1
ATOM 1746 C C . ASN A 1 217 ? 28.705 2.617 8.436 1.00 29.52 217 ASN A C 1
ATOM 1747 O O . ASN A 1 217 ? 27.639 2.207 7.949 1.00 32.11 217 ASN A O 1
ATOM 1752 N N . SER A 1 218 ? 28.864 3.861 8.840 1.00 23.34 218 SER A N 1
ATOM 1753 C CA . SER A 1 218 ? 27.783 4.799 8.658 1.00 22.31 218 SER A CA 1
ATOM 1754 C C . SER A 1 218 ? 27.589 5.046 7.176 1.00 21.70 218 SER A C 1
ATOM 1755 O O . SER A 1 218 ? 28.539 4.988 6.385 1.00 22.37 218 SER A O 1
ATOM 1758 N N . TYR A 1 219 ? 26.353 5.326 6.805 1.00 18.54 219 TYR A N 1
ATOM 1759 C CA . TYR A 1 219 ? 26.078 5.800 5.464 1.00 19.72 219 TYR A CA 1
ATOM 1760 C C . TYR A 1 219 ? 25.219 7.042 5.553 1.00 18.63 219 TYR A C 1
ATOM 1761 O O . TYR A 1 219 ? 24.224 7.054 6.285 1.00 20.28 219 TYR A O 1
ATOM 1770 N N . TYR A 1 220 ? 25.632 8.095 4.845 1.00 17.61 220 TYR A N 1
ATOM 1771 C CA . TYR A 1 220 ? 24.907 9.350 4.780 1.00 17.40 220 TYR A CA 1
ATOM 1772 C C . TYR A 1 220 ? 24.444 9.612 3.350 1.00 17.06 220 TYR A C 1
ATOM 1773 O O . TYR A 1 220 ? 25.211 9.427 2.395 1.00 19.53 220 TYR A O 1
ATOM 1782 N N . PHE A 1 221 ? 23.204 10.080 3.205 1.00 18.00 221 PHE A N 1
ATOM 1783 C CA . PHE A 1 221 ? 22.713 10.598 1.929 1.00 18.45 221 PHE A CA 1
ATOM 1784 C C . PHE A 1 221 ? 21.769 11.764 2.180 1.00 17.46 221 PHE A C 1
ATOM 1785 O O . PHE A 1 221 ? 21.182 11.890 3.258 1.00 17.61 221 PHE A O 1
ATOM 1793 N N . SER A 1 222 ? 21.621 12.624 1.177 1.00 19.14 222 SER A N 1
ATOM 1794 C CA . SER A 1 222 ? 20.687 13.736 1.281 1.00 20.81 222 SER A CA 1
ATOM 1795 C C . SER A 1 222 ? 20.250 14.145 -0.115 1.00 19.93 222 SER A C 1
ATOM 1796 O O . SER A 1 222 ? 20.881 13.778 -1.111 1.00 19.83 222 SER A O 1
ATOM 1799 N N . LEU A 1 223 ? 19.164 14.919 -0.170 1.00 19.44 223 LEU A N 1
ATOM 1800 C CA . LEU A 1 223 ? 18.549 15.277 -1.442 1.00 20.78 223 LEU A CA 1
ATOM 1801 C C . LEU A 1 223 ? 19.573 15.862 -2.399 1.00 22.85 223 LEU A C 1
ATOM 1802 O O . LEU A 1 223 ? 20.367 16.728 -2.018 1.00 25.58 223 LEU A O 1
ATOM 1807 N N . GLN A 1 224 ? 19.547 15.378 -3.647 1.00 23.71 224 GLN A N 1
ATOM 1808 C CA . GLN A 1 224 ? 20.397 15.865 -4.720 1.00 27.29 224 GLN A CA 1
ATOM 1809 C C . GLN A 1 224 ? 19.611 15.801 -6.021 1.00 34.27 224 GLN A C 1
ATOM 1810 O O . GLN A 1 224 ? 19.102 16.817 -6.488 1.00 49.40 224 GLN A O 1
#

InterPro domains:
  IPR004968 DNA primase/nucleoside triphosphatase, C-terminal [PF03288] (688-783)
  IPR014015 Helicase, superfamily 3, DNA virus [PS51206] (477-639)
  IPR014818 Bacteriophage/plasmid primase, P4, C-terminal [PF08706] (340-468)
  IPR027417 P-loop containing nucleoside triphosphate hydrolase [G3DSA:3.40.50.300] (451-647)
  IPR051620 ORF904-like, C-terminal domain [PTHR35372] (405-693)

Radius of gyration: 16.91 Å; Cα contacts (8 Å, |Δi|>4): 429; chains: 1; bounding box: 40×46×46 Å